Protein AF-0000000074760530 (afdb_homodimer)

InterPro domains:
  IPR005455 Profilin, eukaryotic type [PR00392] (3-12)
  IPR005455 Profilin, eukaryotic type [PR00392] (18-27)
  IPR005455 Profilin, eukaryotic type [PR00392] (36-56)
  IPR005455 Profilin, eukaryotic type [PR00392] (60-74)
  IPR005455 Profilin, eukaryotic type [PR00392] (95-108)
  IPR005455 Profilin, eukaryotic type [PR00392] (108-125)
  IPR005455 Profilin, eukaryotic type [PR01640] (1-12)
  IPR005455 Profilin, eukaryotic type [PR01640] (24-37)
  IPR005455 Profilin, eukaryotic type [PR01640] (48-62)
  IPR005455 Profilin, eukaryotic type [PR01640] (79-94)
  IPR005455 Profilin, eukaryotic type [PR01640] (99-112)
  IPR005455 Profilin, eukaryotic type [PR01640] (112-125)
  IPR005455 Profilin, eukaryotic type [PTHR11604] (1-126)
  IPR005455 Profilin, eukaryotic type [SM00392] (1-126)
  IPR005455 Profilin, eukaryotic type [cd00148] (2-126)
  IPR027310 Profilin conserved site [PS00414] (1-8)
  IPR036140 Profilin superfamily [SSF55770] (2-126)
  IPR048278 Profilin [PF00235] (1-126)

Sequence (252 aa):
MSWQAYVDSNLIGTGKVEKAAIFGLDGSLWATSADFKVAGAEVQKLIAAFKDTSDIAPNGLYLEGKKYVYLRSGDNSIYARLGAAGVTCVKTNQAVLVGHYGEDMQAGDCTVVVESLGDYLRNSGYMSWQAYVDSNLIGTGKVEKAAIFGLDGSLWATSADFKVAGAEVQKLIAAFKDTSDIAPNGLYLEGKKYVYLRSGDNSIYARLGAAGVTCVKTNQAVLVGHYGEDMQAGDCTVVVESLGDYLRNSGY

Radius of gyration: 19.03 Å; Cα contacts (8 Å, |Δi|>4): 551; chains: 2; bounding box: 30×58×42 Å

Foldseek 3Di:
DAPQCCQVCLAVVVVQFPWKFKAWLVQHTRYIDPPFDFDSVLSPVVSVCQVPVVVCQVPARDGPNDGWHWDDDDNFWTWTADALKTWIWGDAPTMIMITIGDNPHDPVSNNCSRVVVRVVVNVVVD/DAPQCCQVCLAVVVVQFPWKFKAWLVQHTRYIDPPFDFDSVLSPVVSVCQVPVVVCQVPARDGPNDGWHWDDDDNFWTWTADALKTWIWGDAPTMIMITIGDNPHDPVSNNCSRVVVRVVVNVVVD

Organism: Mortierella alpina (NCBI:txid64518)

Secondary structure (DSSP, 8-state):
--HHHIIIIIIGGGTS-SEEEEEETTS-EEEE-TT----HHHHHHHHHHTT--TTHHHH-EEETTEEEEEEEE-SSEEEEEETTEEEEEEE-SSEEEEEEE-TTS-HHHHHHHHHHHHHHHHHTT-/--HHHIIIIIIGGGTS-SEEEEEETTS-EEEE-TT----HHHHHHHHHHTT--TTHHHH-EEETTEEEEEEEE-SSEEEEEETTEEEEEEE-SSEEEEEEE-TTS-HHHHHHHHHHHHHHHHHTT-

pLDDT: mean 98.3, std 1.47, range [88.75, 99.0]

Structure (mmCIF, N/CA/C/O backbone):
data_AF-0000000074760530-model_v1
#
loop_
_entity.id
_entity.type
_entity.pdbx_description
1 polymer Profilin
#
loop_
_atom_site.group_PDB
_atom_site.id
_atom_site.type_symbol
_atom_site.label_atom_id
_atom_site.label_alt_id
_atom_site.label_comp_id
_atom_site.label_asym_id
_atom_site.label_entity_id
_atom_site.label_seq_id
_atom_site.pdbx_PDB_ins_code
_atom_site.Cartn_x
_atom_site.Cartn_y
_atom_site.Cartn_z
_atom_site.occupancy
_atom_site.B_iso_or_equiv
_atom_site.auth_seq_id
_atom_site.auth_comp_id
_atom_site.auth_asym_id
_atom_site.auth_atom_id
_atom_site.pdbx_PDB_model_num
ATOM 1 N N . MET A 1 1 ? 13.258 1.978 0.652 1 88.75 1 MET A N 1
ATOM 2 C CA . MET A 1 1 ? 13.094 0.683 1.31 1 88.75 1 MET A CA 1
ATOM 3 C C . MET A 1 1 ? 13.75 -0.426 0.491 1 88.75 1 MET A C 1
ATOM 5 O O . MET A 1 1 ? 13.93 -0.286 -0.72 1 88.75 1 MET A O 1
ATOM 9 N N . SER A 1 2 ? 14.258 -1.471 1.335 1 95.94 2 SER A N 1
ATOM 10 C CA . SER A 1 2 ? 14.727 -2.652 0.619 1 95.94 2 SER A CA 1
ATOM 11 C C . SER A 1 2 ? 13.562 -3.477 0.085 1 95.94 2 SER A C 1
ATOM 13 O O . SER A 1 2 ? 12.422 -3.297 0.514 1 95.94 2 SER A O 1
ATOM 15 N N . TRP A 1 3 ? 13.875 -4.328 -0.894 1 98.62 3 TRP A N 1
ATOM 16 C CA . TRP A 1 3 ? 12.836 -5.211 -1.401 1 98.62 3 TRP A CA 1
ATOM 17 C C . TRP A 1 3 ? 12.281 -6.098 -0.289 1 98.62 3 TRP A C 1
ATOM 19 O O . TRP A 1 3 ? 11.078 -6.371 -0.243 1 98.62 3 TRP A O 1
ATOM 29 N N . GLN A 1 4 ? 13.203 -6.57 0.571 1 98.56 4 GLN A N 1
ATOM 30 C CA . GLN A 1 4 ? 12.766 -7.391 1.696 1 98.56 4 GLN A CA 1
ATOM 31 C C . GLN A 1 4 ? 11.867 -6.598 2.639 1 98.56 4 GLN A C 1
ATOM 33 O O . GLN A 1 4 ? 10.93 -7.148 3.217 1 98.56 4 GLN A O 1
ATOM 38 N N . ALA A 1 5 ? 12.102 -5.316 2.809 1 97.94 5 ALA A N 1
ATOM 39 C CA . ALA A 1 5 ? 11.258 -4.477 3.654 1 97.94 5 ALA A CA 1
ATOM 40 C C . ALA A 1 5 ? 9.852 -4.352 3.072 1 97.94 5 ALA A C 1
ATOM 42 O O . ALA A 1 5 ? 8.867 -4.324 3.812 1 97.94 5 ALA A O 1
ATOM 43 N N . TYR A 1 6 ? 9.781 -4.234 1.718 1 98.62 6 TYR A N 1
ATOM 44 C CA . TYR A 1 6 ? 8.461 -4.199 1.088 1 98.62 6 TYR A CA 1
ATOM 45 C C . TYR A 1 6 ? 7.672 -5.461 1.412 1 98.62 6 TYR A C 1
ATOM 47 O O . TYR A 1 6 ? 6.484 -5.391 1.736 1 98.62 6 TYR A O 1
ATOM 55 N N . VAL A 1 7 ? 8.367 -6.641 1.364 1 98.81 7 VAL A 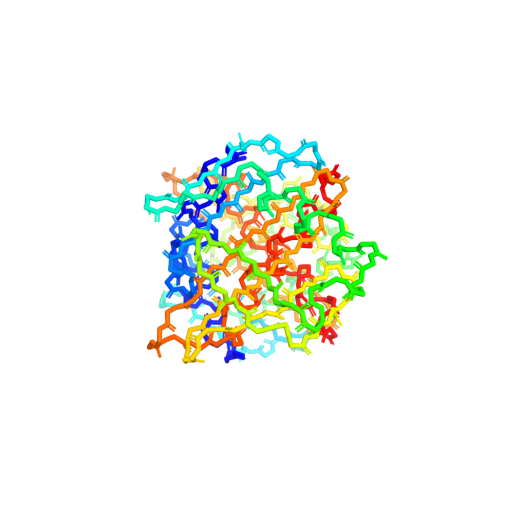N 1
ATOM 56 C CA . VAL A 1 7 ? 7.699 -7.906 1.643 1 98.81 7 VAL A CA 1
ATOM 57 C C . VAL A 1 7 ? 7.305 -7.973 3.117 1 98.81 7 VAL A C 1
ATOM 59 O O . VAL A 1 7 ? 6.152 -8.266 3.447 1 98.81 7 VAL A O 1
ATOM 62 N N . ASP A 1 8 ? 8.195 -7.574 3.984 1 98.5 8 ASP A N 1
ATOM 63 C CA . ASP A 1 8 ? 7.996 -7.777 5.414 1 98.5 8 ASP A CA 1
ATOM 64 C C . ASP A 1 8 ? 6.969 -6.793 5.973 1 98.5 8 ASP A C 1
ATOM 66 O O . ASP A 1 8 ? 6.121 -7.172 6.785 1 98.5 8 ASP A O 1
ATOM 70 N N . SER A 1 9 ? 7.039 -5.555 5.566 1 98.19 9 SER A N 1
ATOM 71 C CA . SER A 1 9 ? 6.234 -4.512 6.188 1 98.19 9 SER A CA 1
ATOM 72 C C . SER A 1 9 ? 4.992 -4.199 5.355 1 98.19 9 SER A C 1
ATOM 74 O O . SER A 1 9 ? 3.871 -4.246 5.863 1 98.19 9 SER A O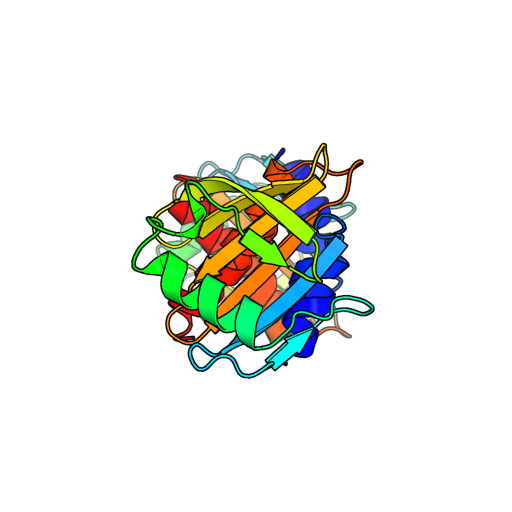 1
ATOM 76 N N . ASN A 1 10 ? 5.141 -3.994 4.098 1 98.62 10 ASN A N 1
ATOM 77 C CA . ASN A 1 10 ? 4.043 -3.502 3.27 1 98.62 10 ASN A CA 1
ATOM 78 C C . ASN A 1 10 ? 3.092 -4.625 2.871 1 98.62 10 ASN A C 1
ATOM 80 O O . ASN A 1 10 ? 1.943 -4.375 2.504 1 98.6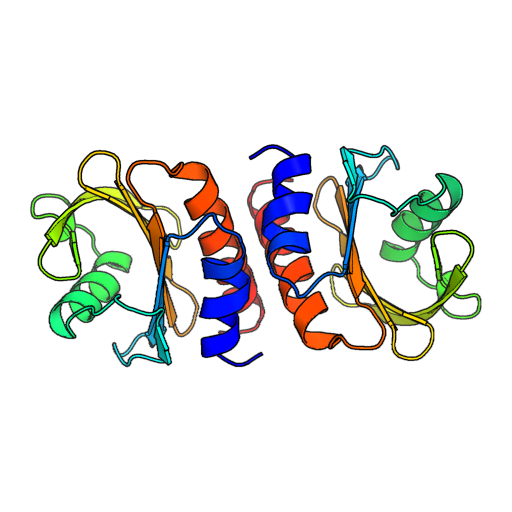2 10 ASN A O 1
ATOM 84 N N . LEU A 1 11 ? 3.598 -5.875 2.949 1 98.88 11 LEU A N 1
ATOM 85 C CA . LEU A 1 11 ? 2.744 -7.004 2.586 1 98.88 11 LEU A CA 1
ATOM 86 C C . LEU A 1 11 ? 2.4 -7.844 3.812 1 98.88 11 LEU A C 1
ATOM 88 O O . LEU A 1 11 ? 1.316 -7.703 4.383 1 98.88 11 LEU A O 1
ATOM 92 N N . ILE A 1 12 ? 3.363 -8.516 4.352 1 98.81 12 ILE A N 1
ATOM 93 C CA . ILE A 1 12 ? 3.141 -9.445 5.449 1 98.81 12 ILE A CA 1
ATOM 94 C C . ILE A 1 12 ? 2.697 -8.68 6.695 1 98.81 12 ILE A C 1
ATOM 96 O O . ILE A 1 12 ? 1.785 -9.109 7.402 1 98.81 12 ILE A O 1
ATOM 100 N N . GLY A 1 13 ? 3.322 -7.555 6.91 1 98.19 13 GLY A N 1
ATOM 101 C CA . GLY A 1 13 ? 3.102 -6.789 8.125 1 98.19 13 GLY A CA 1
ATOM 102 C C . GLY A 1 13 ? 1.679 -6.281 8.266 1 98.19 13 GLY A C 1
ATOM 103 O O . GLY A 1 13 ? 1.22 -5.992 9.367 1 98.19 13 GLY A O 1
ATOM 104 N N . THR A 1 14 ? 0.939 -6.188 7.145 1 98.56 14 THR A N 1
ATOM 105 C CA . THR A 1 14 ? -0.428 -5.68 7.172 1 98.56 14 THR A CA 1
ATOM 106 C C . THR A 1 14 ? -1.354 -6.664 7.883 1 98.56 14 THR A C 1
ATOM 108 O O . THR A 1 14 ? -2.455 -6.297 8.297 1 98.56 14 THR A O 1
ATOM 111 N N . GLY A 1 15 ? -0.992 -7.953 7.871 1 98.38 15 GLY A N 1
ATOM 112 C CA . GLY A 1 15 ? -1.834 -9.016 8.391 1 98.38 15 GLY A CA 1
ATOM 113 C C . GLY A 1 15 ? -2.857 -9.516 7.387 1 98.38 15 GLY A C 1
ATOM 114 O O . GLY A 1 15 ? -3.688 -10.367 7.711 1 98.38 15 GLY A O 1
ATOM 115 N N . LYS A 1 16 ? -2.783 -9.023 6.129 1 98.75 16 LYS A N 1
ATOM 116 C CA . LYS A 1 16 ? -3.764 -9.375 5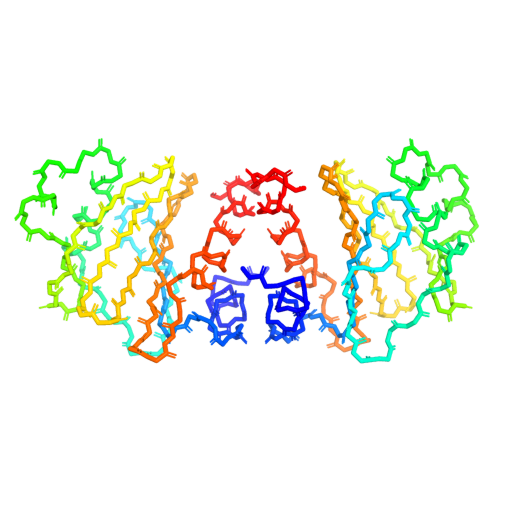.105 1 98.75 16 LYS A CA 1
ATOM 117 C C . LYS A 1 16 ? -3.139 -10.258 4.023 1 98.75 16 LYS A C 1
ATOM 119 O O . LYS A 1 16 ? -3.836 -10.734 3.127 1 98.75 16 LYS A O 1
ATOM 124 N N . VAL A 1 17 ? -1.907 -10.43 4.082 1 98.81 17 VAL A N 1
ATOM 125 C CA . VAL A 1 17 ? -1.142 -11.297 3.195 1 98.81 17 VAL A CA 1
ATOM 126 C C . VAL A 1 17 ? -0.38 -12.336 4.02 1 98.81 17 VAL A C 1
ATOM 128 O O . VAL A 1 17 ? 0.403 -11.977 4.902 1 98.81 17 VAL A O 1
ATOM 131 N N . GLU A 1 18 ? -0.614 -13.57 3.719 1 98.81 18 GLU A N 1
ATOM 132 C CA . GLU A 1 18 ? 0.001 -14.633 4.504 1 98.81 18 GLU A CA 1
ATOM 133 C C . GLU A 1 18 ? 1.425 -14.914 4.031 1 98.81 18 GLU A C 1
ATOM 135 O O . GLU A 1 18 ? 2.32 -15.141 4.848 1 98.81 18 GLU A O 1
ATOM 140 N N . LYS A 1 19 ? 1.688 -15.062 2.719 1 98.81 19 LYS A N 1
ATOM 141 C CA . LYS A 1 19 ? 2.979 -15.25 2.062 1 98.81 19 LYS A CA 1
ATOM 142 C C . LYS A 1 19 ? 3.135 -14.305 0.877 1 98.81 19 LYS A C 1
ATOM 144 O O . LYS A 1 19 ? 2.152 -13.961 0.217 1 98.81 19 LYS A O 1
ATOM 149 N N . ALA A 1 20 ? 4.383 -13.914 0.626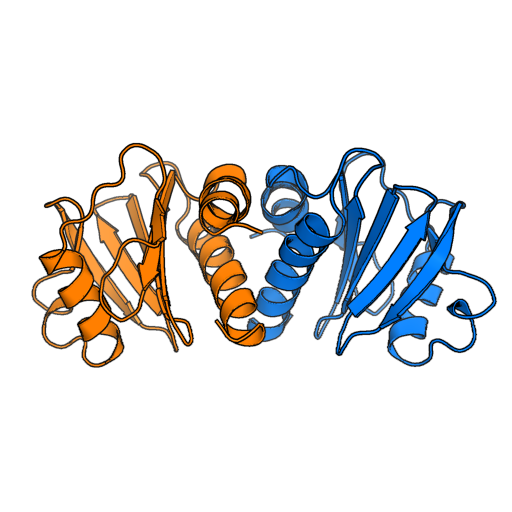 1 98.94 20 ALA A N 1
ATOM 150 C CA . ALA A 1 20 ? 4.57 -12.984 -0.484 1 98.94 20 ALA A CA 1
ATOM 151 C C . ALA A 1 20 ? 5.969 -13.117 -1.082 1 98.94 20 ALA A C 1
ATOM 153 O O . ALA A 1 20 ? 6.898 -13.555 -0.404 1 98.94 20 ALA A O 1
ATOM 154 N N . ALA A 1 21 ? 6.105 -12.727 -2.266 1 98.94 21 ALA A N 1
ATOM 155 C CA . ALA A 1 21 ? 7.391 -12.656 -2.953 1 98.94 21 ALA A CA 1
ATOM 156 C C . ALA A 1 21 ? 7.379 -11.578 -4.031 1 98.94 21 ALA A C 1
ATOM 158 O O . ALA A 1 21 ? 6.32 -11.211 -4.543 1 98.94 21 ALA A O 1
ATOM 159 N N . ILE A 1 22 ? 8.531 -11.117 -4.297 1 98.94 22 ILE A N 1
ATOM 160 C CA . ILE A 1 22 ? 8.766 -10.195 -5.402 1 98.94 22 ILE A CA 1
ATOM 161 C C . ILE A 1 22 ? 9.828 -10.773 -6.336 1 98.94 22 ILE A C 1
ATOM 163 O O . ILE A 1 22 ? 10.914 -11.141 -5.891 1 98.94 22 ILE A O 1
ATOM 167 N N . PHE A 1 23 ? 9.469 -10.844 -7.562 1 98.94 23 PHE A N 1
ATOM 168 C CA . PHE A 1 23 ? 10.375 -11.336 -8.594 1 98.94 23 PHE A CA 1
ATOM 169 C C . PHE A 1 23 ? 10.633 -10.273 -9.648 1 98.94 23 PHE A C 1
ATOM 171 O O . PHE A 1 23 ? 9.734 -9.5 -9.992 1 98.94 23 PHE A O 1
ATOM 178 N N . GLY A 1 24 ? 11.844 -10.266 -10.195 1 98.81 24 GLY A N 1
ATOM 179 C CA . GLY A 1 24 ? 12.047 -9.531 -11.43 1 98.81 24 GLY A CA 1
ATOM 180 C C . GLY A 1 24 ? 11.328 -10.148 -12.617 1 98.81 24 GLY A C 1
ATOM 181 O O . GLY A 1 24 ? 10.945 -11.32 -12.578 1 98.81 24 GLY A O 1
ATOM 182 N N . LEU A 1 25 ? 11.195 -9.352 -13.727 1 98.69 25 LEU A N 1
ATOM 183 C CA . LEU A 1 25 ? 10.508 -9.844 -14.914 1 98.69 25 LEU A CA 1
ATOM 184 C C . LEU A 1 25 ? 11.344 -10.891 -15.633 1 98.69 25 LEU A C 1
ATOM 186 O O . LEU A 1 25 ? 10.844 -11.602 -16.516 1 98.69 25 LEU A O 1
ATOM 190 N N . ASP A 1 26 ? 12.578 -11.062 -15.219 1 98.56 26 ASP A N 1
ATOM 191 C CA . ASP A 1 26 ? 13.422 -12.133 -15.742 1 98.56 26 ASP A CA 1
ATOM 192 C C . ASP A 1 26 ? 13.258 -13.414 -14.922 1 98.56 26 ASP A C 1
ATOM 194 O O . ASP A 1 26 ? 13.906 -14.422 -15.211 1 98.56 26 ASP A O 1
ATOM 198 N N . GLY A 1 27 ? 12.484 -13.367 -13.898 1 98.56 27 GLY A N 1
ATOM 199 C CA . GLY A 1 27 ? 12.203 -14.523 -13.062 1 98.56 27 GLY A CA 1
ATOM 200 C C . GLY A 1 27 ? 13.086 -14.594 -11.828 1 98.56 27 GLY A C 1
ATOM 201 O O . GLY A 1 27 ? 12.914 -15.477 -10.984 1 98.56 27 GLY A O 1
ATOM 202 N N . SER A 1 28 ? 14.055 -13.68 -11.656 1 98.69 28 SER A N 1
ATOM 203 C CA . SER A 1 28 ? 14.945 -13.688 -10.5 1 98.69 28 SER A CA 1
ATOM 204 C C . SER A 1 28 ? 14.203 -13.312 -9.227 1 98.69 28 SER A C 1
ATOM 206 O O . SER A 1 28 ? 13.344 -12.422 -9.242 1 98.69 28 SER A O 1
ATOM 208 N N . LEU A 1 29 ? 14.531 -13.969 -8.109 1 98.69 29 LEU A N 1
ATOM 209 C CA . LEU A 1 29 ? 13.93 -13.664 -6.816 1 98.69 29 LEU A CA 1
ATOM 210 C C . LEU A 1 29 ? 14.586 -12.438 -6.184 1 98.69 29 LEU A C 1
ATOM 212 O O . LEU A 1 29 ? 15.797 -12.414 -5.984 1 98.69 29 LEU A O 1
ATOM 216 N N . TRP A 1 30 ? 13.766 -11.406 -5.945 1 98.81 30 TRP A N 1
ATOM 217 C CA . TRP A 1 30 ? 14.289 -10.195 -5.32 1 98.81 30 TRP A CA 1
ATOM 218 C C . TRP A 1 30 ? 14.07 -10.227 -3.811 1 98.81 30 TRP A C 1
ATOM 220 O O . TRP A 1 30 ? 14.906 -9.742 -3.047 1 98.81 30 TRP A O 1
ATOM 230 N N . ALA A 1 31 ? 12.914 -10.773 -3.314 1 98.88 31 ALA A N 1
ATOM 231 C CA . ALA A 1 31 ? 12.555 -10.891 -1.903 1 98.88 31 ALA A CA 1
ATOM 232 C C . ALA A 1 31 ? 11.422 -11.891 -1.703 1 98.88 31 ALA A C 1
ATOM 234 O O . ALA A 1 31 ? 10.617 -12.117 -2.609 1 98.88 31 ALA A O 1
ATOM 235 N N . THR A 1 32 ? 11.297 -12.484 -0.541 1 98.88 32 THR A N 1
ATOM 236 C CA . THR A 1 32 ? 10.25 -13.461 -0.257 1 98.88 32 THR A CA 1
ATOM 237 C C . THR A 1 32 ? 10.039 -13.602 1.247 1 98.88 32 THR A C 1
ATOM 239 O O . THR A 1 32 ? 10.961 -13.391 2.033 1 98.88 32 THR A O 1
ATOM 242 N N . SER A 1 33 ? 8.797 -13.812 1.653 1 98.69 33 SER A N 1
ATOM 243 C CA . SER A 1 33 ? 8.531 -14.164 3.045 1 98.69 33 SER A CA 1
ATOM 244 C C . SER A 1 33 ? 9.062 -15.562 3.373 1 98.69 33 SER A C 1
ATOM 246 O O . SER A 1 33 ? 9.383 -16.328 2.469 1 98.69 33 SER A O 1
ATOM 248 N N . ALA A 1 34 ? 8.93 -15.812 4.754 1 91.94 34 ALA A N 1
ATOM 249 C CA . ALA A 1 34 ? 9.398 -17.125 5.195 1 91.94 34 ALA A CA 1
ATOM 250 C C . ALA A 1 34 ? 8.484 -18.234 4.699 1 91.94 34 ALA A C 1
ATOM 252 O O . ALA A 1 34 ? 7.266 -18.047 4.609 1 91.94 34 ALA A O 1
ATOM 253 N N . ASP A 1 35 ? 8.789 -19.203 4.008 1 89.12 35 ASP A N 1
ATOM 254 C CA . ASP A 1 35 ? 8.031 -20.406 3.672 1 89.12 35 ASP A CA 1
ATOM 255 C C . ASP A 1 35 ? 7.316 -20.25 2.332 1 89.12 35 ASP A C 1
ATOM 257 O O . ASP A 1 35 ? 6.254 -20.828 2.119 1 89.12 35 ASP A O 1
ATOM 261 N N . PHE A 1 36 ? 7.691 -19.328 1.628 1 98 36 PHE A N 1
ATOM 262 C CA . PHE A 1 36 ? 7.121 -19.172 0.293 1 98 36 PHE A CA 1
ATOM 263 C C . PHE A 1 36 ? 8.164 -19.469 -0.775 1 98 36 PHE A C 1
ATOM 265 O O . PHE A 1 36 ? 8.961 -18.594 -1.133 1 98 36 PHE A O 1
ATOM 272 N N . LYS A 1 37 ? 8.234 -20.656 -1.233 1 97.12 37 LYS A N 1
ATOM 273 C CA . LYS A 1 37 ? 9.227 -21.109 -2.205 1 97.12 37 LYS A CA 1
ATOM 274 C C . LYS A 1 37 ? 8.578 -21.438 -3.545 1 97.12 37 LYS A C 1
ATOM 276 O O . LYS A 1 37 ? 8.07 -22.547 -3.74 1 97.12 37 LYS A O 1
ATOM 281 N N . VAL A 1 38 ? 8.688 -20.562 -4.441 1 98.44 38 VAL A N 1
ATOM 282 C CA . VAL A 1 38 ? 8.133 -20.734 -5.781 1 98.44 38 VAL A CA 1
ATOM 283 C C . VAL A 1 38 ? 9.242 -21.156 -6.746 1 98.44 38 VAL A C 1
ATOM 285 O O . VAL A 1 38 ? 10.281 -20.5 -6.828 1 98.44 38 VAL A O 1
ATOM 288 N N . ALA A 1 39 ? 8.961 -22.219 -7.449 1 98.06 39 ALA A N 1
ATOM 289 C CA . ALA A 1 39 ? 9.961 -22.734 -8.383 1 98.06 39 ALA A CA 1
ATOM 290 C C . ALA A 1 39 ? 10.133 -21.781 -9.57 1 98.06 39 ALA A C 1
ATOM 292 O O . ALA A 1 39 ? 9.18 -21.125 -9.984 1 98.06 39 ALA A O 1
ATOM 293 N N . GLY A 1 40 ? 11.375 -21.766 -10.148 1 98.19 40 GLY A N 1
ATOM 294 C CA . GLY A 1 40 ? 11.68 -20.906 -11.281 1 98.19 40 GLY A CA 1
ATOM 295 C C . GLY A 1 40 ? 10.727 -21.094 -12.445 1 98.19 40 GLY A C 1
ATOM 296 O O . GLY A 1 40 ? 10.273 -20.109 -13.047 1 98.19 40 GLY A O 1
ATOM 297 N N . ALA A 1 41 ? 10.43 -22.312 -12.766 1 98.38 41 ALA A N 1
ATOM 298 C CA . ALA A 1 41 ? 9.531 -22.594 -13.875 1 98.38 41 ALA A CA 1
ATOM 299 C C . ALA A 1 41 ? 8.133 -22.031 -13.609 1 98.38 41 ALA A C 1
ATOM 301 O O . ALA A 1 41 ? 7.453 -21.594 -14.531 1 98.38 41 ALA A O 1
ATOM 302 N N . GLU A 1 42 ? 7.695 -22.078 -12.367 1 98.88 42 GLU A N 1
ATOM 303 C CA . GLU A 1 42 ? 6.398 -21.531 -11.984 1 98.88 42 GLU A CA 1
ATOM 304 C C . GLU A 1 42 ? 6.371 -20.01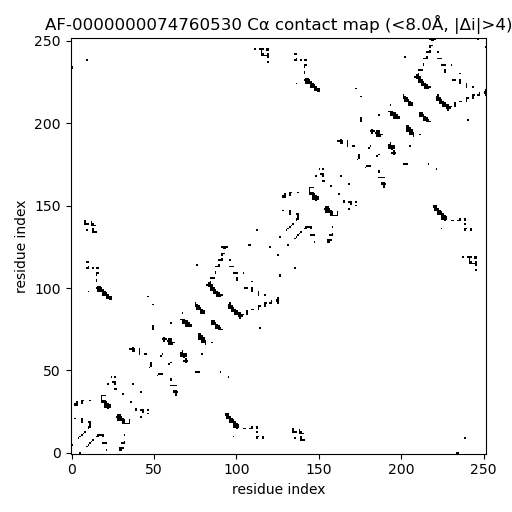6 -12.133 1 98.88 42 GLU A C 1
ATOM 306 O O . GLU A 1 42 ? 5.379 -19.453 -12.602 1 98.88 42 GLU A O 1
ATOM 311 N N . VAL A 1 43 ? 7.473 -19.375 -11.766 1 98.81 43 VAL A N 1
ATOM 312 C CA . VAL A 1 43 ? 7.582 -17.922 -11.891 1 98.81 43 VAL A CA 1
ATOM 313 C C . VAL A 1 43 ? 7.527 -17.531 -13.367 1 98.81 43 VAL A C 1
ATOM 315 O O . VAL A 1 43 ? 6.832 -16.578 -13.734 1 98.81 43 VAL A O 1
ATOM 318 N N . GLN A 1 44 ? 8.203 -18.281 -14.188 1 98.75 44 GLN A N 1
ATOM 319 C CA . GLN A 1 44 ? 8.211 -17.984 -15.617 1 98.75 44 GLN A CA 1
ATOM 320 C C . GLN A 1 44 ? 6.816 -18.125 -16.219 1 98.75 44 GLN A C 1
ATOM 322 O O . GLN A 1 44 ? 6.41 -17.328 -17.062 1 98.75 44 GLN A O 1
ATOM 327 N N . LYS A 1 45 ? 6.133 -19.125 -15.828 1 98.75 45 LYS A N 1
ATOM 328 C CA . LYS A 1 45 ? 4.766 -19.328 -16.312 1 98.75 45 LYS A CA 1
ATOM 329 C C . LYS A 1 45 ? 3.861 -18.172 -15.867 1 98.75 45 LYS A C 1
ATOM 331 O O . LYS A 1 45 ? 3.016 -17.719 -16.641 1 98.75 45 LYS A O 1
ATOM 336 N N . LEU A 1 46 ? 4.008 -17.734 -14.633 1 98.88 46 LEU A N 1
ATOM 337 C CA . LEU A 1 46 ? 3.244 -16.594 -14.133 1 98.88 46 LEU A CA 1
ATOM 338 C C . LEU A 1 46 ? 3.535 -15.344 -14.953 1 98.88 46 LEU A C 1
ATOM 340 O O . LEU A 1 46 ? 2.611 -14.648 -15.383 1 98.88 46 LEU A O 1
ATOM 344 N N . ILE A 1 47 ? 4.809 -15.062 -15.195 1 98.88 47 ILE A N 1
ATOM 345 C CA . ILE A 1 47 ? 5.203 -13.875 -15.953 1 98.88 47 ILE A CA 1
ATOM 346 C C . ILE A 1 47 ? 4.613 -13.945 -17.359 1 98.88 47 ILE A C 1
ATOM 348 O O . ILE A 1 47 ? 4.074 -12.953 -17.859 1 98.88 47 ILE A O 1
ATOM 352 N N . ALA A 1 48 ? 4.625 -15.125 -17.984 1 98.75 48 ALA A N 1
ATOM 353 C CA . ALA A 1 48 ? 4.055 -15.312 -19.312 1 98.75 48 ALA A CA 1
ATOM 354 C C . ALA A 1 48 ? 2.547 -15.094 -19.297 1 98.75 48 ALA A C 1
ATOM 356 O O . ALA A 1 48 ? 1.976 -14.609 -20.281 1 98.75 48 ALA A O 1
ATOM 357 N N . ALA A 1 49 ? 1.878 -15.375 -18.219 1 98.88 49 ALA A N 1
ATOM 358 C CA . ALA A 1 49 ? 0.423 -15.305 -18.094 1 98.88 49 ALA A CA 1
ATOM 359 C C . ALA A 1 49 ? -0.066 -13.859 -18.156 1 98.88 49 ALA A C 1
ATOM 361 O O . ALA A 1 49 ? -1.222 -13.602 -18.5 1 98.88 49 ALA A O 1
ATOM 362 N N . PHE A 1 50 ? 0.78 -12.852 -17.797 1 98.81 50 PHE A N 1
ATOM 363 C CA . PHE A 1 50 ? 0.383 -11.453 -17.875 1 98.81 50 PHE A CA 1
ATOM 364 C C . PHE A 1 50 ? 0.24 -11.008 -19.328 1 98.81 50 PHE A C 1
ATOM 366 O O . PHE A 1 50 ? -0.404 -10 -19.609 1 98.81 50 PHE A O 1
ATOM 373 N N . LYS A 1 51 ? 0.836 -11.766 -20.203 1 98.06 51 LYS A N 1
ATOM 374 C CA . LYS A 1 51 ? 0.721 -11.477 -21.641 1 98.06 51 LYS A CA 1
ATOM 375 C C . LYS A 1 51 ? -0.393 -12.305 -22.281 1 98.06 51 LYS A C 1
ATOM 377 O O . LYS A 1 51 ? -1.108 -11.82 -23.156 1 98.06 51 LYS A O 1
ATOM 382 N N . ASP A 1 52 ? -0.513 -13.547 -21.859 1 98.5 52 ASP A N 1
ATOM 383 C CA . ASP A 1 52 ? -1.432 -14.5 -22.469 1 98.5 52 ASP A CA 1
ATOM 384 C C . ASP A 1 52 ? -1.885 -15.555 -21.453 1 98.5 52 ASP A C 1
ATOM 386 O O . ASP A 1 52 ? -1.074 -16.359 -20.984 1 98.5 52 ASP A O 1
ATOM 390 N N . THR A 1 53 ? -3.215 -15.586 -21.156 1 98.62 53 THR A N 1
ATOM 391 C CA . THR A 1 53 ? -3.734 -16.469 -20.109 1 98.62 53 THR A CA 1
ATOM 392 C C . THR A 1 53 ? -4.223 -17.781 -20.703 1 98.62 53 THR A C 1
ATOM 394 O O . THR A 1 53 ? -4.852 -18.594 -20.016 1 98.62 53 THR A O 1
ATOM 397 N N . SER A 1 54 ? -4 -18.062 -21.938 1 98.5 54 SER A N 1
ATOM 398 C CA . SER A 1 54 ? -4.547 -19.234 -22.625 1 98.5 54 SER A CA 1
ATOM 399 C C . SER A 1 54 ? -4.09 -20.531 -21.969 1 98.5 54 SER A C 1
ATOM 401 O O . SER A 1 54 ? -4.793 -21.547 -22.031 1 98.5 54 SER A O 1
ATOM 403 N N . ASP A 1 55 ? -2.926 -20.516 -21.312 1 98.38 55 ASP A N 1
ATOM 404 C CA . ASP A 1 55 ? -2.416 -21.719 -20.656 1 98.38 55 ASP A CA 1
ATOM 405 C C . ASP A 1 55 ? -3.018 -21.875 -19.266 1 98.38 55 ASP A C 1
ATOM 407 O O . ASP A 1 55 ? -3.592 -22.922 -18.938 1 98.38 55 ASP A O 1
ATOM 411 N N . ILE A 1 56 ? -3.023 -20.812 -18.453 1 98.69 56 ILE A N 1
ATOM 412 C CA . ILE A 1 56 ? -3.402 -20.969 -17.047 1 98.69 56 ILE A CA 1
ATOM 413 C C . ILE A 1 56 ? -4.922 -21.016 -16.938 1 98.69 56 ILE A C 1
ATOM 415 O O . ILE A 1 56 ? -5.457 -21.531 -15.945 1 98.69 56 ILE A O 1
ATOM 419 N N . ALA A 1 57 ? -5.645 -20.484 -17.906 1 98.38 57 ALA A N 1
ATOM 420 C CA . ALA A 1 57 ? -7.102 -20.469 -17.844 1 98.38 57 ALA A CA 1
ATOM 421 C C . ALA A 1 57 ? -7.66 -21.891 -17.734 1 98.38 57 ALA A C 1
ATOM 423 O O . ALA A 1 57 ? -8.43 -22.203 -16.828 1 98.38 57 ALA A O 1
ATOM 424 N N . PRO A 1 58 ? -7.277 -22.828 -18.656 1 98.25 58 PRO A N 1
ATOM 425 C CA . PRO A 1 58 ? -7.797 -24.203 -18.547 1 98.25 58 PRO A CA 1
ATOM 426 C C . PRO A 1 58 ? -6.965 -25.078 -17.609 1 98.25 58 PRO A C 1
ATOM 428 O O . PRO A 1 58 ? -7.477 -26.047 -17.047 1 98.25 58 PRO A O 1
ATOM 431 N N . ASN A 1 59 ? -5.66 -24.719 -17.312 1 98.62 59 ASN A N 1
ATOM 432 C CA . ASN A 1 59 ? -4.754 -25.656 -16.656 1 98.62 59 ASN A CA 1
ATOM 433 C C . ASN A 1 59 ? -4.383 -25.188 -15.258 1 98.62 59 ASN A C 1
ATOM 435 O O . ASN A 1 59 ? -3.746 -25.922 -14.5 1 98.62 59 ASN A O 1
ATOM 439 N N . GLY A 1 60 ? -4.703 -24 -14.906 1 98.88 60 GLY A N 1
ATOM 440 C CA . GLY A 1 60 ? -4.41 -23.453 -13.586 1 98.88 60 GLY A CA 1
ATOM 441 C C . GLY A 1 60 ? -3.031 -22.828 -13.492 1 98.88 60 GLY A C 1
ATOM 442 O O . GLY A 1 60 ? -2.229 -22.938 -14.422 1 98.88 60 GLY A O 1
ATOM 443 N N . LEU A 1 61 ? -2.834 -22.125 -12.422 1 98.88 61 LEU A N 1
ATOM 444 C CA . LEU A 1 61 ? -1.552 -21.547 -12.047 1 98.88 61 LEU A CA 1
ATOM 445 C C . LEU A 1 61 ? -0.89 -22.344 -10.938 1 98.88 61 LEU A C 1
ATOM 447 O O . LEU A 1 61 ? -1.506 -22.609 -9.898 1 98.88 61 LEU A O 1
ATOM 451 N N . TYR A 1 62 ? 0.291 -22.797 -11.133 1 98.88 62 TYR A N 1
ATOM 452 C CA . TYR A 1 62 ? 0.981 -23.562 -10.109 1 98.88 62 TYR A CA 1
ATOM 453 C C . TYR A 1 62 ? 1.935 -22.688 -9.312 1 98.88 62 TYR A C 1
ATOM 455 O O . TYR A 1 62 ? 2.744 -21.953 -9.891 1 98.88 62 TYR A O 1
ATOM 463 N N . LEU A 1 63 ? 1.803 -22.719 -8.047 1 98.69 63 LEU A N 1
ATOM 464 C CA . LEU A 1 63 ? 2.723 -22.125 -7.082 1 98.69 63 LEU A CA 1
ATOM 465 C C . LEU A 1 63 ? 3.037 -23.094 -5.953 1 98.69 63 LEU A C 1
ATOM 467 O O . LEU A 1 63 ? 2.129 -23.688 -5.363 1 98.69 63 LEU A O 1
ATOM 471 N N . GLU A 1 64 ? 4.273 -23.297 -5.668 1 98.12 64 GLU A N 1
ATOM 472 C CA . GLU A 1 64 ? 4.746 -24.234 -4.664 1 98.12 64 GLU A CA 1
ATOM 473 C C . GLU A 1 64 ? 4.188 -25.641 -4.914 1 98.12 64 GLU A C 1
ATOM 475 O O . GLU A 1 64 ? 3.818 -26.344 -3.975 1 98.12 64 GLU A O 1
ATOM 480 N N . GLY A 1 65 ? 4.027 -25.938 -6.156 1 98.19 65 GLY A N 1
ATOM 481 C CA . GLY A 1 65 ? 3.57 -27.25 -6.539 1 98.19 65 GLY A CA 1
ATOM 482 C C . GLY A 1 65 ? 2.07 -27.438 -6.391 1 98.19 65 GLY A C 1
ATOM 483 O O . GLY A 1 65 ? 1.55 -28.531 -6.59 1 98.19 65 GLY A O 1
ATOM 484 N N . LYS A 1 66 ? 1.374 -26.438 -5.988 1 98.5 66 LYS A N 1
ATOM 485 C CA . LYS A 1 66 ? -0.076 -26.484 -5.832 1 98.5 66 LYS A CA 1
ATOM 486 C C . LYS A 1 66 ? -0.78 -25.797 -6.996 1 98.5 66 LYS A C 1
ATOM 488 O O . LYS A 1 66 ? -0.34 -24.75 -7.461 1 98.5 66 LYS A O 1
ATOM 493 N N . LYS A 1 67 ? -1.856 -26.406 -7.379 1 98.88 67 LYS A N 1
ATOM 494 C CA . LYS A 1 67 ? -2.623 -25.859 -8.492 1 98.88 67 LYS A CA 1
ATOM 495 C C . LYS A 1 67 ? -3.668 -24.859 -8 1 98.88 67 LYS A C 1
ATOM 497 O O . LYS A 1 67 ? -4.543 -25.203 -7.207 1 98.88 67 LYS A O 1
ATOM 502 N N . TYR A 1 68 ? -3.619 -23.656 -8.461 1 98.94 68 TYR A N 1
ATOM 503 C CA . TYR A 1 68 ? -4.621 -22.625 -8.234 1 98.94 68 TYR A CA 1
ATOM 504 C C . TYR A 1 68 ? -5.523 -22.453 -9.445 1 98.94 68 TYR A C 1
ATOM 506 O O . TYR A 1 68 ? -5.043 -22.375 -10.578 1 98.94 68 TYR A O 1
ATOM 514 N N . VAL A 1 69 ? -6.766 -22.344 -9.188 1 98.88 69 VAL A N 1
ATOM 515 C CA . VAL A 1 69 ? -7.73 -22.094 -10.25 1 98.88 69 VAL A CA 1
ATOM 516 C C . VAL A 1 69 ? -7.664 -20.625 -10.664 1 98.88 69 VAL A C 1
ATOM 518 O O . VAL A 1 69 ? -7.805 -19.734 -9.82 1 98.88 69 VAL A O 1
ATOM 521 N N . TYR A 1 70 ? -7.438 -20.406 -11.953 1 98.88 70 TYR A N 1
ATOM 522 C CA . TYR A 1 70 ? -7.453 -19.047 -12.5 1 98.88 70 TYR A CA 1
ATOM 523 C C . TYR A 1 70 ? -8.844 -18.438 -12.406 1 98.88 70 TYR A C 1
ATOM 525 O O . TYR A 1 70 ? -9.828 -19.062 -12.82 1 98.88 70 TYR A O 1
ATOM 533 N N . LEU A 1 71 ? -8.938 -17.25 -11.875 1 98.81 71 LEU A N 1
ATOM 534 C CA . LEU A 1 71 ? -10.242 -16.609 -11.75 1 98.81 71 LEU A CA 1
ATOM 535 C C . LEU A 1 71 ? -10.422 -15.539 -12.82 1 98.81 71 LEU A C 1
ATOM 537 O O . LEU A 1 71 ? -11.406 -15.555 -13.57 1 98.81 71 LEU A O 1
ATOM 541 N N . ARG A 1 72 ? -9.508 -14.586 -12.875 1 98.5 72 ARG A N 1
ATOM 542 C CA . ARG A 1 72 ? -9.602 -13.461 -13.797 1 98.5 72 ARG A CA 1
ATOM 543 C C . ARG A 1 72 ? -8.29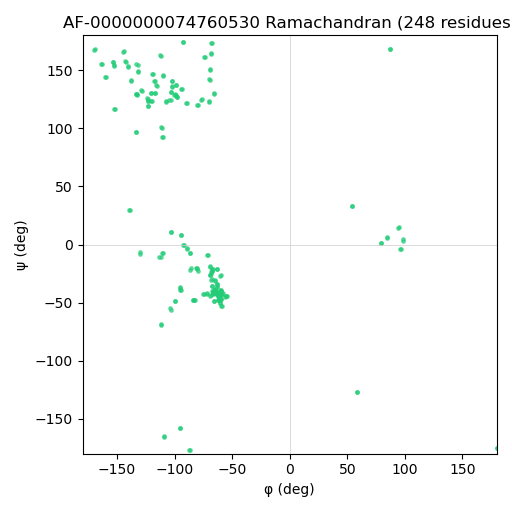7 -12.664 -13.836 1 98.5 72 ARG A C 1
ATOM 545 O O . ARG A 1 72 ? -7.418 -12.875 -12.992 1 98.5 72 ARG A O 1
ATOM 552 N N . SER A 1 73 ? -8.242 -11.781 -14.852 1 98.56 73 SER A N 1
ATOM 553 C CA . SER A 1 73 ? -7.168 -10.797 -14.938 1 98.56 73 SER A CA 1
ATOM 554 C C . SER A 1 73 ? -7.719 -9.375 -14.852 1 98.56 73 SER A C 1
ATOM 556 O O . SER A 1 73 ? -8.828 -9.102 -15.32 1 98.56 73 SER A O 1
ATOM 558 N N . GLY A 1 74 ? -6.965 -8.539 -14.133 1 96.56 74 GLY A N 1
ATOM 559 C CA . GLY A 1 74 ? -7.152 -7.105 -14.281 1 96.56 74 GLY A CA 1
ATOM 560 C C . GLY A 1 74 ? -6.184 -6.477 -15.266 1 96.56 74 GLY A C 1
ATOM 561 O O . GLY A 1 74 ? -5.656 -7.16 -16.156 1 96.56 74 GLY A O 1
ATOM 562 N N . ASP A 1 75 ? -5.945 -5.188 -15.18 1 94.94 75 ASP A N 1
ATOM 563 C CA . ASP A 1 75 ? -5.023 -4.508 -16.094 1 94.94 75 ASP A CA 1
ATOM 564 C C . ASP A 1 75 ? -3.592 -4.992 -15.883 1 94.94 75 ASP A C 1
ATOM 566 O O . ASP A 1 75 ? -2.857 -5.207 -16.844 1 94.94 75 ASP A O 1
ATOM 570 N N . ASN A 1 76 ? -3.248 -5.16 -14.688 1 98.12 76 ASN A N 1
ATOM 571 C CA . ASN A 1 76 ? -1.892 -5.578 -14.352 1 98.12 76 ASN A CA 1
ATOM 572 C C . ASN A 1 76 ? -1.889 -6.621 -13.242 1 98.12 76 ASN A C 1
ATOM 574 O O . ASN A 1 76 ? -0.97 -6.66 -12.422 1 98.12 76 ASN A O 1
ATOM 578 N N . SER A 1 77 ? -3.004 -7.41 -13.211 1 98.81 77 SER A N 1
ATOM 579 C CA . SER A 1 77 ? -3.137 -8.328 -12.086 1 98.81 77 SER A CA 1
ATOM 580 C C . SER A 1 77 ? -3.705 -9.672 -12.531 1 98.81 77 SER A C 1
ATOM 582 O O . SER A 1 77 ? -4.363 -9.758 -13.57 1 98.81 77 SER A O 1
ATOM 584 N N . ILE A 1 78 ? -3.391 -10.688 -11.836 1 98.94 78 ILE A N 1
ATOM 585 C CA . ILE A 1 78 ? -3.955 -12.031 -11.977 1 98.94 78 ILE A CA 1
ATOM 586 C C . ILE A 1 78 ? -4.438 -12.531 -10.617 1 98.94 78 ILE A C 1
ATOM 588 O O . ILE A 1 78 ? -3.75 -12.359 -9.602 1 98.94 78 ILE A O 1
ATOM 592 N N . TYR A 1 79 ? -5.652 -13.062 -10.594 1 98.94 79 TYR A N 1
ATOM 593 C CA . TYR A 1 79 ? -6.258 -13.617 -9.391 1 98.94 79 TYR A CA 1
ATOM 594 C C . TYR A 1 79 ? -6.523 -15.109 -9.547 1 98.94 79 TYR A C 1
ATOM 596 O O . TYR A 1 79 ? -7.047 -15.547 -10.57 1 98.94 79 TYR A O 1
ATOM 604 N N . ALA A 1 80 ? -6.113 -15.875 -8.609 1 98.94 80 ALA A N 1
ATOM 605 C CA . ALA A 1 80 ? -6.312 -17.328 -8.633 1 98.94 80 ALA A CA 1
ATOM 606 C C . ALA A 1 80 ? -6.613 -17.859 -7.238 1 98.94 80 ALA A C 1
ATOM 608 O O . ALA A 1 80 ? -6.297 -17.203 -6.238 1 98.94 80 ALA A O 1
ATOM 609 N N . ARG A 1 81 ? -7.254 -19 -7.121 1 98.75 81 ARG A N 1
ATOM 610 C CA . ARG A 1 81 ? -7.723 -19.516 -5.836 1 98.75 81 ARG A CA 1
ATOM 611 C C . ARG A 1 81 ? -7.332 -20.984 -5.656 1 98.75 81 ARG A C 1
ATOM 613 O O . ARG A 1 81 ? -7.148 -21.703 -6.637 1 98.75 81 ARG A O 1
ATOM 620 N N . LEU A 1 82 ? -7.207 -21.469 -4.5 1 98.75 82 LEU A N 1
ATOM 621 C CA . LEU A 1 82 ? -7.098 -22.844 -4.012 1 98.75 82 LEU A CA 1
ATOM 622 C C . LEU A 1 82 ? -8.023 -23.078 -2.822 1 98.75 82 LEU A C 1
ATOM 624 O O . LEU A 1 82 ? -7.688 -22.719 -1.688 1 98.75 82 LEU A O 1
ATOM 628 N N . GLY A 1 83 ? -9.188 -23.625 -3.078 1 98.31 83 GLY A N 1
ATOM 629 C CA . GLY A 1 83 ? -10.211 -23.641 -2.047 1 98.31 83 GLY A CA 1
ATOM 630 C C . GLY A 1 83 ? -10.586 -22.266 -1.55 1 98.31 83 GLY A C 1
ATOM 631 O O . GLY A 1 83 ? -10.938 -21.391 -2.344 1 98.31 83 GLY A O 1
ATOM 632 N N . ALA A 1 84 ? -10.516 -22.094 -0.216 1 98.5 84 ALA A N 1
ATOM 633 C CA . ALA A 1 84 ? -10.844 -20.812 0.386 1 98.5 84 ALA A CA 1
ATOM 634 C C . ALA A 1 84 ? -9.625 -19.891 0.41 1 98.5 84 ALA A C 1
ATOM 636 O O . ALA A 1 84 ? -9.734 -18.703 0.732 1 98.5 84 ALA A O 1
ATOM 637 N N . ALA A 1 85 ? -8.461 -20.375 0.049 1 98.81 85 ALA A N 1
ATOM 638 C CA . ALA A 1 85 ? -7.238 -19.594 -0.064 1 98.81 85 ALA A CA 1
ATOM 639 C C . ALA A 1 85 ? -7.043 -19.078 -1.489 1 98.81 85 ALA A C 1
ATOM 641 O O . ALA A 1 85 ? -7.844 -19.375 -2.377 1 98.81 85 ALA A O 1
ATOM 642 N N . GLY A 1 86 ? -5.98 -18.219 -1.691 1 98.88 86 GLY A N 1
ATOM 643 C CA . GLY A 1 86 ? -5.723 -17.75 -3.041 1 98.88 86 GLY A CA 1
ATOM 644 C C . GLY A 1 86 ? -4.535 -16.812 -3.123 1 98.88 86 GLY A C 1
ATOM 645 O O . GLY A 1 86 ? -3.766 -16.688 -2.168 1 98.88 86 GLY A O 1
ATOM 646 N N . VAL A 1 87 ? -4.355 -16.266 -4.395 1 98.94 87 VAL A N 1
ATOM 647 C CA . VAL A 1 87 ? -3.225 -15.375 -4.645 1 98.94 87 VAL A CA 1
ATOM 648 C C . VAL A 1 87 ? -3.676 -14.188 -5.492 1 98.94 87 VAL A C 1
ATOM 650 O O . VAL A 1 87 ? -4.555 -14.328 -6.344 1 98.94 87 VAL A O 1
ATOM 653 N N . THR A 1 88 ? -3.143 -13.07 -5.152 1 98.94 88 THR A N 1
ATOM 654 C CA . THR A 1 88 ? -3.133 -11.891 -6.012 1 98.94 88 THR A CA 1
ATOM 655 C C . THR A 1 88 ? -1.734 -11.633 -6.566 1 98.94 88 THR A C 1
ATOM 657 O O . THR A 1 88 ? -0.771 -11.523 -5.805 1 98.94 88 THR A O 1
ATOM 660 N N . CYS A 1 89 ? -1.62 -11.586 -7.824 1 99 89 CYS A N 1
ATOM 661 C CA . CYS A 1 89 ? -0.358 -11.281 -8.484 1 99 89 CYS A CA 1
ATOM 662 C C . CYS A 1 89 ? -0.455 -9.977 -9.266 1 99 89 CYS A C 1
ATOM 664 O O . CYS A 1 89 ? -1.445 -9.734 -9.961 1 99 89 CYS A O 1
ATOM 666 N N . VAL A 1 90 ? 0.562 -9.148 -9.172 1 98.94 90 VAL A N 1
ATOM 667 C CA . VAL A 1 90 ? 0.544 -7.844 -9.812 1 98.94 90 VAL A CA 1
ATOM 668 C C . VAL A 1 90 ? 1.853 -7.621 -10.57 1 98.94 90 VAL A C 1
ATOM 670 O O . VAL A 1 90 ? 2.936 -7.859 -10.031 1 98.94 90 VAL A O 1
ATOM 673 N N . LYS A 1 91 ? 1.739 -7.242 -11.805 1 98.94 91 LYS A N 1
ATOM 674 C CA . LYS A 1 91 ? 2.908 -6.902 -12.609 1 98.94 91 LYS A CA 1
ATOM 675 C C . LYS A 1 91 ? 3.184 -5.402 -12.57 1 98.94 91 LYS A C 1
ATOM 677 O O . LYS A 1 91 ? 2.258 -4.59 -12.656 1 98.94 91 LYS A O 1
ATOM 682 N N . THR A 1 92 ? 4.438 -5.008 -12.367 1 98.81 92 THR A N 1
ATOM 683 C CA . THR A 1 92 ? 4.898 -3.629 -12.469 1 98.81 92 THR A CA 1
ATOM 684 C C . THR A 1 92 ? 5.781 -3.445 -13.703 1 98.81 92 THR A C 1
ATOM 686 O O . THR A 1 92 ? 5.754 -4.266 -14.617 1 98.81 92 THR A O 1
ATOM 689 N N . ASN A 1 93 ? 6.535 -2.305 -13.766 1 98.75 93 ASN A N 1
ATOM 690 C CA . ASN A 1 93 ? 7.406 -2.059 -14.906 1 98.75 93 ASN A CA 1
ATOM 691 C C . ASN A 1 93 ? 8.578 -3.039 -14.945 1 98.75 93 ASN A C 1
ATOM 693 O O . ASN A 1 93 ? 9.062 -3.387 -16.016 1 98.75 93 ASN A O 1
ATOM 697 N N . GLN A 1 94 ? 8.992 -3.475 -13.688 1 98.81 94 GLN A N 1
ATOM 698 C CA . GLN A 1 94 ? 10.227 -4.254 -13.648 1 98.81 94 GLN A CA 1
ATOM 699 C C . GLN A 1 94 ? 10.031 -5.543 -12.859 1 98.81 94 GLN A C 1
ATOM 701 O O . GLN A 1 94 ? 10.93 -6.387 -12.812 1 98.81 94 GLN A O 1
ATOM 706 N N . ALA A 1 95 ? 8.828 -5.719 -12.203 1 98.88 95 ALA A N 1
ATOM 707 C CA . ALA A 1 95 ? 8.703 -6.824 -11.258 1 98.88 95 ALA A CA 1
ATOM 708 C C . ALA A 1 95 ? 7.301 -7.418 -11.297 1 98.88 95 ALA A C 1
ATOM 710 O O . ALA A 1 95 ? 6.395 -6.848 -11.906 1 98.88 95 ALA A O 1
ATOM 711 N N . VAL A 1 96 ? 7.223 -8.578 -10.695 1 98.94 96 VAL A N 1
ATOM 712 C CA . VAL A 1 96 ? 5.949 -9.203 -10.359 1 98.94 96 VAL A CA 1
ATOM 713 C C . VAL A 1 96 ? 5.859 -9.414 -8.852 1 98.94 96 VAL A C 1
ATOM 715 O O . VAL A 1 96 ? 6.805 -9.906 -8.227 1 98.94 96 VAL A O 1
ATOM 718 N N . LEU A 1 97 ? 4.754 -8.992 -8.273 1 98.94 97 LEU A N 1
ATOM 719 C CA . LEU A 1 97 ? 4.43 -9.266 -6.875 1 98.94 97 LEU A CA 1
ATOM 720 C C . LEU A 1 97 ? 3.469 -10.445 -6.758 1 98.94 97 LEU A C 1
ATOM 722 O O . LEU A 1 97 ? 2.506 -10.539 -7.52 1 98.94 97 LEU A O 1
ATOM 726 N N . VAL A 1 98 ? 3.697 -11.336 -5.824 1 99 98 VAL A N 1
ATOM 727 C CA . VAL A 1 98 ? 2.791 -12.43 -5.492 1 99 98 VAL A CA 1
ATOM 728 C C . VAL A 1 98 ? 2.412 -12.352 -4.016 1 99 98 VAL A C 1
ATOM 730 O O . VAL A 1 98 ? 3.283 -12.383 -3.141 1 99 98 VAL A O 1
ATOM 733 N N . GLY A 1 99 ? 1.153 -12.195 -3.705 1 98.94 99 GLY A N 1
ATOM 734 C CA . GLY A 1 99 ? 0.616 -12.25 -2.354 1 98.94 99 GLY A CA 1
ATOM 735 C C . GLY A 1 99 ? -0.416 -13.344 -2.164 1 98.94 99 GLY A C 1
ATOM 736 O O . GLY A 1 99 ? -1.417 -13.391 -2.881 1 98.94 99 GLY A O 1
ATOM 737 N N . HIS A 1 100 ? -0.14 -14.172 -1.229 1 98.94 100 HIS A N 1
ATOM 738 C CA . HIS A 1 100 ? -1.012 -15.289 -0.895 1 98.94 100 HIS A CA 1
ATOM 739 C C . HIS A 1 100 ? -1.812 -15.008 0.372 1 98.94 100 HIS A C 1
ATOM 741 O O . HIS A 1 100 ? -1.268 -14.492 1.354 1 98.94 100 HIS A O 1
ATOM 747 N N . TYR A 1 101 ? -3.152 -15.242 0.328 1 98.88 101 TYR A N 1
ATOM 748 C CA . TYR A 1 101 ? -3.99 -15.219 1.521 1 98.88 101 TYR A CA 1
ATOM 749 C C . TYR A 1 101 ? -4.469 -16.625 1.88 1 98.88 101 TYR A C 1
ATOM 751 O O . TYR A 1 101 ? -4.727 -17.438 0.995 1 98.88 101 TYR A O 1
ATOM 759 N N . GLY A 1 102 ? -4.59 -16.891 3.115 1 98.62 102 GLY A N 1
ATOM 760 C CA . GLY A 1 102 ? -4.992 -18.203 3.609 1 98.62 102 GLY A CA 1
ATOM 761 C C . GLY A 1 102 ? -6.496 -18.375 3.693 1 98.62 102 GLY A C 1
ATOM 762 O O . GLY A 1 102 ? -7.25 -17.484 3.301 1 98.62 102 GLY A O 1
ATOM 763 N N . GLU A 1 103 ? -6.863 -19.531 4.199 1 98.69 103 GLU A N 1
ATOM 764 C CA . GLU A 1 103 ? -8.266 -19.953 4.191 1 98.69 103 GLU A CA 1
ATOM 765 C C . GLU A 1 103 ? -9.102 -19.078 5.117 1 98.69 103 GLU A C 1
ATOM 767 O O . GLU A 1 103 ? -10.312 -18.953 4.93 1 98.69 103 GLU A O 1
ATOM 772 N N . ASP A 1 104 ? -8.5 -18.438 6.074 1 98.44 104 ASP A N 1
ATOM 773 C CA . ASP A 1 104 ? -9.234 -17.641 7.055 1 98.44 104 ASP A CA 1
ATOM 774 C C . ASP A 1 104 ? -9.125 -16.156 6.75 1 98.44 104 ASP A C 1
ATOM 776 O O . ASP A 1 104 ? -9.453 -15.32 7.594 1 98.44 104 ASP A O 1
ATOM 780 N N . MET A 1 105 ? -8.609 -15.828 5.578 1 98.31 105 MET A N 1
ATOM 781 C CA . MET A 1 105 ? -8.406 -14.445 5.164 1 98.31 105 MET A CA 1
ATOM 782 C C . MET A 1 105 ? -9.336 -14.078 4.012 1 98.31 105 MET A C 1
ATOM 784 O O . MET A 1 105 ? -9.922 -14.961 3.379 1 98.31 105 MET A O 1
ATOM 788 N N . GLN A 1 106 ? -9.477 -12.836 3.826 1 98.19 106 GLN A N 1
ATOM 789 C CA . GLN A 1 106 ? -10.359 -12.344 2.775 1 98.19 106 GLN A CA 1
ATOM 790 C C . GLN A 1 106 ? -9.578 -11.969 1.522 1 98.19 106 GLN A C 1
ATOM 792 O O . GLN A 1 106 ? -8.656 -11.148 1.579 1 98.19 106 GLN A O 1
ATOM 797 N N . ALA A 1 107 ? -10.008 -12.484 0.405 1 98.56 107 ALA A N 1
ATOM 798 C CA . ALA A 1 107 ? -9.359 -12.227 -0.881 1 98.56 107 ALA A CA 1
ATOM 799 C C . ALA A 1 107 ? -9.266 -10.734 -1.164 1 98.56 107 ALA A C 1
ATOM 801 O O . ALA A 1 107 ? -8.219 -10.242 -1.6 1 98.56 107 ALA A O 1
ATOM 802 N N . GLY A 1 108 ? -10.383 -10.039 -0.899 1 98.06 108 GLY A N 1
ATOM 803 C CA . GLY A 1 108 ? -10.438 -8.609 -1.179 1 98.06 108 GLY A CA 1
ATOM 804 C C . GLY A 1 108 ? -9.398 -7.812 -0.414 1 98.06 108 GLY A C 1
ATOM 805 O O . GLY A 1 108 ? -8.797 -6.879 -0.954 1 98.06 108 GLY A O 1
ATOM 806 N N . ASP A 1 109 ? -9.133 -8.172 0.875 1 98.44 109 ASP A N 1
ATOM 807 C CA . ASP A 1 109 ? -8.133 -7.488 1.688 1 98.44 109 ASP A CA 1
ATOM 808 C C . ASP A 1 109 ? -6.727 -7.715 1.14 1 98.44 109 ASP A C 1
ATOM 810 O O . ASP A 1 109 ? -5.926 -6.777 1.068 1 98.44 109 ASP A O 1
ATOM 814 N N . CYS A 1 110 ? -6.453 -8.93 0.741 1 98.81 110 CYS A N 1
ATOM 815 C CA . CYS A 1 110 ? -5.16 -9.25 0.149 1 98.81 110 CYS A CA 1
ATOM 816 C C . CYS A 1 110 ? -4.953 -8.484 -1.152 1 98.81 110 CYS A C 1
ATOM 818 O O . CYS A 1 110 ? -3.875 -7.93 -1.384 1 98.81 110 CYS A O 1
ATOM 820 N N . THR A 1 111 ? -6.004 -8.43 -1.955 1 98.56 111 THR A N 1
ATOM 821 C CA . THR A 1 111 ? -5.961 -7.75 -3.244 1 98.56 111 THR A CA 1
ATOM 822 C C . THR A 1 111 ? -5.613 -6.277 -3.064 1 98.56 111 THR A C 1
ATOM 824 O O . THR A 1 111 ? -4.73 -5.754 -3.75 1 98.56 111 THR A O 1
ATOM 827 N N . VAL A 1 112 ? -6.199 -5.652 -2.109 1 98.06 112 VAL A N 1
ATOM 828 C CA . VAL A 1 112 ? -5.961 -4.238 -1.851 1 98.06 112 VAL A CA 1
ATOM 829 C C . VAL A 1 112 ? -4.496 -4.016 -1.49 1 98.06 112 VAL A C 1
ATOM 831 O O . VAL A 1 112 ? -3.848 -3.111 -2.023 1 98.06 112 VAL A O 1
ATOM 834 N N . VAL A 1 113 ? -3.963 -4.836 -0.664 1 98.81 113 VAL A N 1
ATOM 835 C CA . VAL A 1 113 ? -2.596 -4.688 -0.177 1 98.81 113 VAL A CA 1
ATOM 836 C C . VAL A 1 113 ? -1.613 -4.867 -1.332 1 98.81 113 VAL A C 1
ATOM 838 O O . VAL A 1 113 ? -0.728 -4.035 -1.539 1 98.81 113 VAL A O 1
ATOM 841 N N . VAL A 1 114 ? -1.756 -5.867 -2.1 1 98.94 114 VAL A N 1
ATOM 842 C CA . VAL A 1 114 ? -0.799 -6.207 -3.148 1 98.94 114 VAL A CA 1
ATOM 843 C C . VAL A 1 114 ? -0.899 -5.195 -4.285 1 98.94 114 VAL A C 1
ATOM 845 O O . VAL A 1 114 ? 0.12 -4.727 -4.801 1 98.94 114 VAL A O 1
ATOM 848 N N . GLU A 1 115 ? -2.123 -4.809 -4.672 1 98.75 115 GLU A N 1
ATOM 849 C CA . GLU A 1 115 ? -2.297 -3.824 -5.738 1 98.75 115 GLU A CA 1
ATOM 850 C C . GLU A 1 115 ? -1.79 -2.449 -5.309 1 98.75 115 GLU A C 1
ATOM 852 O O . GLU A 1 115 ? -1.229 -1.71 -6.117 1 98.75 115 GLU A O 1
ATOM 857 N N . SER A 1 116 ? -1.978 -2.145 -4.027 1 98.69 116 SER A N 1
ATOM 858 C CA . SER A 1 116 ? -1.476 -0.865 -3.535 1 98.69 116 SER A CA 1
ATOM 859 C C . SER A 1 116 ? 0.036 -0.763 -3.705 1 98.69 116 SER A C 1
ATOM 861 O O . SER A 1 116 ? 0.539 0.216 -4.262 1 98.69 116 SER A O 1
ATOM 863 N N . LEU A 1 117 ? 0.719 -1.747 -3.266 1 98.81 117 LEU A N 1
ATOM 864 C CA . LEU A 1 117 ? 2.172 -1.733 -3.391 1 98.81 117 LEU A CA 1
ATOM 865 C C . LEU A 1 117 ? 2.594 -1.775 -4.855 1 98.81 117 LEU A C 1
ATOM 867 O O . LEU A 1 117 ? 3.527 -1.079 -5.258 1 98.81 117 LEU A O 1
ATOM 871 N N . GLY A 1 118 ? 1.871 -2.553 -5.641 1 98.81 118 GLY A N 1
ATOM 872 C CA . GLY A 1 118 ? 2.152 -2.604 -7.066 1 98.81 118 GLY A CA 1
ATOM 873 C C . GLY A 1 118 ? 2.021 -1.254 -7.746 1 98.81 118 GLY A C 1
ATOM 874 O O . GLY A 1 118 ? 2.879 -0.872 -8.547 1 98.81 118 GLY A O 1
ATOM 875 N N . ASP A 1 119 ? 0.954 -0.561 -7.477 1 98.44 119 ASP A N 1
ATOM 876 C CA . ASP A 1 119 ? 0.721 0.755 -8.062 1 98.44 119 ASP A CA 1
ATOM 877 C C . ASP A 1 119 ? 1.831 1.731 -7.68 1 98.44 119 ASP A C 1
ATOM 879 O O . ASP A 1 119 ? 2.318 2.486 -8.523 1 98.44 119 ASP A O 1
ATOM 883 N N . TYR A 1 120 ? 2.219 1.665 -6.41 1 98.31 120 TYR A N 1
ATOM 884 C CA . TYR A 1 120 ? 3.293 2.531 -5.938 1 98.31 120 TYR A CA 1
ATOM 885 C C . TYR A 1 120 ? 4.594 2.238 -6.672 1 98.31 120 TYR A C 1
ATOM 887 O O . TYR A 1 120 ? 5.266 3.156 -7.152 1 98.31 120 TYR A O 1
ATOM 895 N N . LEU A 1 121 ? 4.953 1.014 -6.777 1 98.5 121 LEU A N 1
ATOM 896 C CA . LEU A 1 121 ? 6.199 0.629 -7.426 1 98.5 121 LEU A CA 1
ATOM 897 C C . LEU A 1 121 ? 6.188 1.008 -8.906 1 98.5 121 LEU A C 1
ATOM 899 O O . LEU A 1 121 ? 7.188 1.5 -9.43 1 98.5 121 LEU A O 1
ATOM 903 N N . ARG A 1 122 ? 5.051 0.793 -9.492 1 98.06 122 ARG A N 1
ATOM 904 C CA . ARG A 1 122 ? 4.926 1.192 -10.891 1 98.06 122 ARG A CA 1
ATOM 905 C C . ARG A 1 122 ? 5.117 2.697 -11.055 1 98.06 122 ARG A C 1
ATOM 907 O O . ARG A 1 122 ? 5.867 3.145 -11.922 1 98.06 122 ARG A O 1
ATOM 914 N N . ASN A 1 123 ? 4.488 3.469 -10.234 1 96.19 123 ASN A N 1
ATOM 915 C CA . ASN A 1 123 ? 4.578 4.922 -10.289 1 96.19 123 ASN A CA 1
ATOM 916 C C . ASN A 1 123 ? 5.973 5.414 -9.914 1 96.19 123 ASN A C 1
ATOM 918 O O . ASN A 1 123 ? 6.363 6.527 -10.273 1 96.19 123 ASN A O 1
ATOM 922 N N . SER A 1 124 ? 6.727 4.625 -9.219 1 95.81 124 SER A N 1
ATOM 923 C CA . SER A 1 124 ? 8.078 4.969 -8.797 1 95.81 124 SER A CA 1
ATOM 924 C C . SER A 1 124 ? 9.109 4.488 -9.812 1 95.81 124 SER A C 1
ATOM 926 O O . SER A 1 124 ? 10.32 4.59 -9.578 1 95.81 124 SER A O 1
ATOM 928 N N . GLY A 1 125 ? 8.609 3.869 -10.828 1 97 125 GLY A N 1
ATOM 929 C CA . GLY A 1 125 ? 9.5 3.512 -11.922 1 97 125 GLY A CA 1
ATOM 930 C C . GLY A 1 125 ? 9.969 2.07 -11.867 1 97 125 GLY A C 1
ATOM 931 O O . GLY A 1 125 ? 10.812 1.654 -12.664 1 97 125 GLY A O 1
ATOM 932 N N . TYR A 1 126 ? 9.406 1.41 -10.898 1 97.12 126 TYR A N 1
ATOM 933 C CA . TYR A 1 126 ? 9.781 0.007 -10.758 1 97.12 126 TYR A CA 1
ATOM 934 C C . TYR A 1 126 ? 8.766 -0.897 -11.445 1 97.12 126 TYR A C 1
ATOM 936 O O . TYR A 1 126 ? 7.559 -0.629 -11.406 1 97.12 126 TYR A O 1
ATOM 944 N N . MET B 1 1 ? -12.641 -3.143 1.587 1 88.75 1 MET B N 1
ATOM 945 C CA . MET B 1 1 ? -12.211 -2.814 2.943 1 88.75 1 MET B CA 1
ATOM 946 C C . MET B 1 1 ? -12.906 -1.553 3.443 1 88.75 1 MET B C 1
ATOM 948 O O . MET B 1 1 ? -13.359 -0.732 2.646 1 88.75 1 MET B O 1
ATOM 952 N N . SER B 1 2 ? -13.102 -1.595 4.852 1 95.88 2 SER B N 1
ATOM 953 C CA . SER B 1 2 ? -13.586 -0.347 5.43 1 95.88 2 SER B CA 1
ATOM 954 C C . SER B 1 2 ? -12.484 0.703 5.492 1 95.88 2 SER B C 1
ATOM 956 O O . SER B 1 2 ? -11.305 0.375 5.375 1 95.88 2 SER B O 1
ATOM 958 N N . TRP B 1 3 ? -12.922 1.955 5.629 1 98.62 3 TRP B N 1
ATOM 959 C CA . TRP B 1 3 ? -11.922 3.01 5.781 1 98.62 3 TRP B CA 1
ATOM 960 C C . TRP B 1 3 ? -11.062 2.771 7.02 1 98.62 3 TRP B C 1
ATOM 962 O O . TRP B 1 3 ? -9.859 3.033 7.008 1 98.62 3 TRP B O 1
ATOM 972 N N . GLN B 1 4 ? -11.734 2.322 8.094 1 98.56 4 GLN B N 1
ATOM 973 C CA . GLN B 1 4 ? -10.992 2.021 9.312 1 98.56 4 GLN B CA 1
ATOM 974 C C . GLN B 1 4 ? -9.992 0.891 9.086 1 98.56 4 GLN B C 1
ATOM 976 O O . GLN B 1 4 ? -8.898 0.893 9.656 1 98.56 4 GLN B O 1
ATOM 981 N N . ALA B 1 5 ? -10.312 -0.069 8.25 1 97.94 5 ALA B N 1
ATOM 982 C CA . ALA B 1 5 ? -9.398 -1.162 7.938 1 97.94 5 ALA B CA 1
ATOM 983 C C . ALA B 1 5 ? -8.164 -0.652 7.195 1 97.94 5 ALA B C 1
ATOM 985 O O . ALA B 1 5 ? -7.051 -1.139 7.414 1 97.94 5 ALA B O 1
ATOM 986 N N . TYR B 1 6 ? -8.391 0.32 6.266 1 98.62 6 TYR B N 1
ATOM 987 C CA . TYR B 1 6 ? -7.25 0.917 5.586 1 98.62 6 TYR B CA 1
ATOM 988 C C . TYR B 1 6 ? -6.285 1.546 6.582 1 98.62 6 TYR B C 1
ATOM 990 O O . TYR B 1 6 ? -5.07 1.372 6.477 1 98.62 6 TYR B O 1
ATOM 998 N N . VAL B 1 7 ? -6.852 2.248 7.613 1 98.81 7 VAL B N 1
ATOM 999 C CA . VAL B 1 7 ? -6.016 2.902 8.617 1 98.81 7 VAL B CA 1
ATOM 1000 C C . VAL B 1 7 ? -5.32 1.85 9.477 1 98.81 7 VAL B C 1
ATOM 1002 O O . VAL B 1 7 ? -4.102 1.894 9.656 1 98.81 7 VAL B O 1
ATOM 1005 N N . ASP B 1 8 ? -6.043 0.849 9.891 1 98.5 8 ASP B N 1
ATOM 1006 C CA . ASP B 1 8 ? -5.531 -0.103 10.875 1 98.5 8 ASP B CA 1
ATOM 1007 C C . ASP B 1 8 ? -4.516 -1.05 10.242 1 98.5 8 ASP B C 1
ATOM 1009 O O . ASP B 1 8 ? -3.484 -1.353 10.844 1 98.5 8 ASP B O 1
ATOM 1013 N N . SER B 1 9 ? -4.797 -1.526 9.055 1 98.19 9 SER B N 1
ATOM 1014 C CA . SER B 1 9 ? -3.988 -2.588 8.461 1 98.19 9 SER B CA 1
ATOM 1015 C C . SER B 1 9 ? -2.99 -2.025 7.457 1 98.19 9 SER B C 1
ATOM 1017 O O . SER B 1 9 ? -1.787 -2.271 7.566 1 98.19 9 SER B O 1
ATOM 1019 N N . ASN B 1 10 ? -3.414 -1.198 6.562 1 98.62 10 ASN B N 1
ATOM 1020 C CA . ASN B 1 10 ? -2.57 -0.771 5.453 1 98.62 10 ASN B CA 1
ATOM 1021 C C . ASN B 1 10 ? -1.613 0.342 5.871 1 98.62 10 ASN B C 1
ATOM 1023 O O . ASN B 1 10 ? -0.596 0.571 5.215 1 98.62 10 ASN B O 1
ATOM 1027 N N . LEU B 1 11 ? -1.963 1.021 6.988 1 98.88 11 LEU B N 1
ATOM 1028 C CA . LEU B 1 11 ? -1.09 2.096 7.449 1 98.88 11 LEU B CA 1
ATOM 1029 C C . LEU B 1 11 ? -0.412 1.72 8.766 1 98.88 11 LEU B C 1
ATOM 1031 O O . LEU B 1 11 ? 0.749 1.305 8.773 1 98.88 11 LEU B O 1
ATOM 1035 N N . ILE B 1 12 ? -1.18 1.641 9.805 1 98.81 12 ILE B N 1
ATOM 1036 C CA . ILE B 1 12 ? -0.637 1.407 11.141 1 98.81 12 ILE B CA 1
ATOM 1037 C C . ILE B 1 12 ? -0.023 0.011 11.211 1 98.81 12 ILE B C 1
ATOM 1039 O O . ILE B 1 12 ? 1.056 -0.172 11.781 1 98.81 12 ILE B O 1
ATOM 1043 N N . GLY B 1 13 ? -0.696 -0.926 10.617 1 98.19 13 GLY B N 1
ATOM 1044 C CA . GLY B 1 13 ? -0.305 -2.324 10.711 1 98.19 13 GLY B CA 1
ATOM 1045 C C . GLY B 1 13 ? 1.055 -2.607 10.102 1 98.19 13 GLY B C 1
ATOM 1046 O O . GLY B 1 13 ? 1.702 -3.596 10.453 1 98.19 13 GLY B O 1
ATOM 1047 N N . THR B 1 14 ? 1.535 -1.733 9.203 1 98.56 14 THR B N 1
ATOM 1048 C CA . THR B 1 14 ? 2.82 -1.939 8.539 1 98.56 14 THR B CA 1
ATOM 1049 C C . THR B 1 14 ? 3.971 -1.771 9.531 1 98.56 14 THR B C 1
ATOM 1051 O O . THR B 1 14 ? 5.09 -2.217 9.266 1 98.56 14 THR B O 1
ATOM 1054 N N . GLY B 1 15 ? 3.732 -0.973 10.586 1 98.31 15 GLY B N 1
ATOM 1055 C CA . GLY B 1 15 ? 4.77 -0.618 11.539 1 98.31 15 GLY B CA 1
ATOM 1056 C C . GLY B 1 15 ? 5.605 0.567 11.102 1 98.31 15 GLY B C 1
ATOM 1057 O O . GLY B 1 15 ? 6.57 0.939 11.773 1 98.31 15 GLY B O 1
ATOM 1058 N N . LYS B 1 16 ? 5.223 1.217 9.977 1 98.75 16 LYS B N 1
ATOM 1059 C CA . LYS B 1 16 ? 5.996 2.322 9.414 1 98.75 16 LYS B CA 1
ATOM 1060 C C . LYS B 1 16 ? 5.254 3.646 9.57 1 98.75 16 LYS B C 1
ATOM 1062 O O . LYS B 1 16 ? 5.793 4.707 9.25 1 98.75 16 LYS B O 1
ATOM 1067 N N . VAL B 1 17 ? 4.086 3.588 10 1 98.81 17 VAL B N 1
ATOM 1068 C CA . VAL B 1 17 ? 3.242 4.742 10.289 1 98.81 17 VAL B CA 1
ATOM 1069 C C . VAL B 1 17 ? 2.777 4.688 11.742 1 98.81 17 VAL B C 1
ATOM 1071 O O . VAL B 1 17 ? 2.164 3.707 12.172 1 98.81 17 VAL B O 1
ATOM 1074 N N . GLU B 1 18 ? 3.07 5.723 12.461 1 98.81 18 GLU B N 1
ATOM 1075 C CA . GLU B 1 18 ? 2.746 5.73 13.883 1 98.81 18 GLU B CA 1
ATOM 1076 C C . GLU B 1 18 ? 1.29 6.125 14.117 1 98.81 18 GLU B C 1
ATOM 1078 O O . GLU B 1 18 ? 0.615 5.555 14.977 1 98.81 18 GLU B O 1
ATOM 1083 N N . LYS B 1 19 ? 0.777 7.203 13.492 1 98.81 19 LYS B N 1
ATOM 1084 C CA . LYS B 1 19 ? -0.598 7.695 13.508 1 98.81 19 LYS B CA 1
ATOM 1085 C C . LYS B 1 19 ? -1.095 7.992 12.094 1 98.81 19 LYS B C 1
ATOM 1087 O O . LYS B 1 19 ? -0.313 8.375 11.227 1 98.81 19 LYS B O 1
ATOM 1092 N N . ALA B 1 20 ? -2.41 7.812 11.906 1 98.94 20 ALA B N 1
ATOM 1093 C CA . ALA B 1 20 ? -2.92 8.062 10.562 1 98.94 20 ALA B CA 1
ATOM 1094 C C . ALA B 1 20 ? -4.391 8.469 10.594 1 98.94 20 ALA B C 1
ATOM 1096 O O . ALA B 1 20 ? -5.109 8.133 11.539 1 98.94 20 ALA B O 1
ATOM 1097 N N . ALA B 1 21 ? -4.82 9.117 9.609 1 98.94 21 ALA B N 1
ATOM 1098 C CA . ALA B 1 21 ? -6.223 9.469 9.414 1 98.94 21 ALA B CA 1
ATOM 1099 C C . ALA B 1 21 ? -6.547 9.617 7.93 1 98.94 21 ALA B C 1
ATOM 1101 O O . ALA B 1 21 ? -5.66 9.891 7.117 1 98.94 21 ALA B O 1
ATOM 1102 N N . ILE B 1 22 ? -7.762 9.406 7.637 1 98.94 22 ILE B N 1
ATOM 1103 C CA . ILE B 1 22 ? -8.32 9.648 6.312 1 98.94 22 ILE B CA 1
ATOM 1104 C C . ILE B 1 22 ? -9.492 10.625 6.414 1 98.94 22 ILE B C 1
ATOM 1106 O O . ILE B 1 22 ? -10.422 10.398 7.195 1 98.94 22 ILE B O 1
ATOM 1110 N N . PHE B 1 23 ? -9.383 11.656 5.66 1 98.94 23 PHE B N 1
ATOM 1111 C CA . PHE B 1 23 ? -10.43 12.672 5.602 1 98.94 23 PHE B CA 1
ATOM 1112 C C . PHE B 1 23 ? -11.008 12.773 4.195 1 98.94 23 PHE B C 1
ATOM 1114 O O . PHE B 1 23 ? -10.281 12.648 3.211 1 98.94 23 PHE B O 1
ATOM 1121 N N . GLY B 1 24 ? -12.305 13.07 4.105 1 98.81 24 GLY B N 1
ATOM 1122 C CA . GLY B 1 24 ? -12.836 13.531 2.832 1 98.81 24 GLY B CA 1
ATOM 1123 C C . GLY B 1 24 ? -12.328 14.906 2.438 1 98.81 24 GLY B C 1
ATOM 1124 O O . GLY B 1 24 ? -11.828 15.656 3.281 1 98.81 24 GLY B O 1
ATOM 1125 N N . LEU B 1 25 ? -12.5 15.258 1.124 1 98.69 25 LEU B N 1
ATOM 1126 C CA . LEU B 1 25 ? -12.039 16.547 0.638 1 98.69 25 LEU B CA 1
ATOM 1127 C C . LEU B 1 25 ? -12.906 17.688 1.186 1 98.69 25 LEU B C 1
ATOM 1129 O O . LEU B 1 25 ? -12.539 18.859 1.093 1 98.69 25 LEU B O 1
ATOM 1133 N N . ASP B 1 26 ? -13.984 17.359 1.829 1 98.56 26 ASP B N 1
ATOM 1134 C CA . ASP B 1 26 ? -14.812 18.344 2.51 1 98.56 26 ASP B CA 1
ATOM 1135 C C . ASP B 1 26 ? -14.359 18.547 3.953 1 98.56 26 ASP B C 1
ATOM 1137 O O . ASP B 1 26 ? -14.945 19.328 4.695 1 98.56 26 ASP B O 1
ATOM 1141 N N . GLY B 1 27 ? -13.391 17.797 4.379 1 98.56 27 GLY B N 1
ATOM 1142 C CA . GLY B 1 27 ? -12.828 17.922 5.715 1 98.56 27 GLY B CA 1
ATOM 1143 C C . GLY B 1 27 ? -13.422 16.938 6.703 1 98.56 27 GLY B C 1
ATOM 1144 O O . GLY B 1 27 ? -12.984 16.875 7.855 1 98.56 27 GLY B O 1
ATOM 1145 N N . SER B 1 28 ? -14.414 16.125 6.316 1 98.69 28 SER B N 1
ATOM 1146 C CA . SER B 1 28 ? -15.031 15.164 7.215 1 98.69 28 SER B CA 1
ATOM 1147 C C . SER B 1 28 ? -14.078 14.016 7.539 1 98.69 28 SER B C 1
ATOM 1149 O O . SER B 1 28 ? -13.336 13.555 6.668 1 98.69 28 SER B O 1
ATOM 1151 N N . LEU B 1 29 ? -14.117 13.547 8.789 1 98.69 29 LEU B N 1
ATOM 1152 C CA . LEU B 1 29 ? -13.289 12.422 9.211 1 98.69 29 LEU B CA 1
ATOM 1153 C C . LEU B 1 29 ? -13.914 11.094 8.797 1 98.69 29 LEU B C 1
ATOM 1155 O O . LEU B 1 29 ? -15.055 10.805 9.148 1 98.69 29 LEU B O 1
ATOM 1159 N N . TRP B 1 30 ? -13.164 10.336 7.977 1 98.81 30 TRP B N 1
ATOM 1160 C CA . TRP B 1 30 ? -13.664 9.039 7.531 1 98.81 30 TRP B CA 1
ATOM 1161 C C . TRP B 1 30 ? -13.133 7.922 8.422 1 98.81 30 TRP B C 1
ATOM 1163 O O . TRP B 1 30 ? -13.836 6.945 8.688 1 98.81 30 TRP B O 1
ATOM 1173 N N . ALA B 1 31 ? -11.852 8.008 8.914 1 98.88 31 ALA B N 1
ATOM 1174 C CA . ALA B 1 31 ? -11.195 7.027 9.773 1 98.88 31 ALA B CA 1
ATOM 1175 C C . ALA B 1 31 ? -9.953 7.621 10.43 1 98.88 31 ALA B C 1
ATOM 1177 O O . ALA B 1 31 ? -9.336 8.539 9.883 1 98.88 31 ALA B O 1
ATOM 1178 N N . THR B 1 32 ? -9.516 7.121 11.547 1 98.88 32 THR B N 1
ATOM 1179 C CA . THR B 1 32 ? -8.336 7.629 12.25 1 98.88 32 THR B CA 1
ATOM 1180 C C . THR B 1 32 ? -7.801 6.586 13.227 1 98.88 32 THR B C 1
ATOM 1182 O O . THR B 1 32 ? -8.555 5.75 13.734 1 98.88 32 THR B O 1
ATOM 1185 N N . SER B 1 33 ? -6.488 6.523 13.375 1 98.69 33 SER B N 1
ATOM 1186 C CA . SER B 1 33 ? -5.902 5.711 14.43 1 98.69 33 SER B CA 1
ATOM 1187 C C . SER B 1 33 ? -6.215 6.293 15.805 1 98.69 33 SER B C 1
ATOM 1189 O O . SER B 1 33 ? -6.641 7.445 15.922 1 98.69 33 SER B O 1
ATOM 1191 N N . ALA B 1 34 ? -5.766 5.426 16.812 1 92 34 ALA B N 1
ATOM 1192 C CA . ALA B 1 34 ? -5.996 5.871 18.188 1 92 34 ALA B CA 1
ATOM 1193 C C . ALA B 1 34 ? -5.098 7.051 18.547 1 92 34 ALA B C 1
ATOM 1195 O O . ALA B 1 34 ? -3.951 7.125 18.094 1 92 34 ALA B O 1
ATOM 1196 N N . ASP B 1 35 ? -5.445 8.156 18.953 1 89.19 35 ASP B N 1
ATOM 1197 C CA . ASP B 1 35 ? -4.66 9.258 19.516 1 89.19 35 ASP B CA 1
ATOM 1198 C C . ASP B 1 35 ? -4.266 10.258 18.422 1 89.19 35 ASP B C 1
ATOM 1200 O O . ASP B 1 35 ? -3.217 10.891 18.516 1 89.19 35 ASP B O 1
ATOM 1204 N N . PHE B 1 36 ? -4.867 10.156 17.359 1 97.81 36 PHE B N 1
ATOM 1205 C CA . PHE B 1 36 ? -4.613 11.148 16.312 1 97.81 36 PHE B CA 1
ATOM 1206 C C . PHE B 1 36 ? -5.824 12.047 16.125 1 97.81 36 PHE B C 1
ATOM 1208 O O . PHE B 1 36 ? -6.754 11.695 15.391 1 97.81 36 PHE B O 1
ATOM 1215 N N . LYS B 1 37 ? -5.883 13.133 16.781 1 97 37 LYS B N 1
ATOM 1216 C CA . LYS B 1 37 ? -7.008 14.07 16.734 1 97 37 LYS B CA 1
ATOM 1217 C C . LYS B 1 37 ? -6.621 15.367 16.047 1 97 37 LYS B C 1
ATOM 1219 O O . LYS B 1 37 ? -6.078 16.281 16.672 1 97 37 LYS B O 1
ATOM 1224 N N . VAL B 1 38 ? -6.98 15.492 14.844 1 98.44 38 VAL B N 1
ATOM 1225 C CA . VAL B 1 38 ? -6.707 16.688 14.047 1 98.44 38 VAL B CA 1
ATOM 1226 C C . VAL B 1 38 ? -7.945 17.578 14.023 1 98.44 38 VAL B C 1
ATOM 1228 O O . VAL B 1 38 ? -9.039 17.125 13.688 1 98.44 38 VAL B O 1
ATOM 1231 N N . ALA B 1 39 ? -7.734 18.812 14.359 1 98.06 39 ALA B N 1
ATOM 1232 C CA . ALA B 1 39 ? -8.852 19.75 14.398 1 98.06 39 ALA B CA 1
ATOM 1233 C C . ALA B 1 39 ? -9.359 20.047 12.992 1 98.06 39 ALA B C 1
ATOM 1235 O O . ALA B 1 39 ? -8.586 20.047 12.031 1 98.06 39 ALA B O 1
ATOM 1236 N N . GLY B 1 40 ? -10.688 20.375 12.875 1 98.19 40 GLY B N 1
ATOM 1237 C CA . GLY B 1 40 ? -11.305 20.672 11.594 1 98.19 40 GLY B CA 1
ATOM 1238 C C . GLY B 1 40 ? -10.602 21.781 10.836 1 98.19 40 GLY B C 1
ATOM 1239 O O . GLY B 1 40 ? -10.391 21.672 9.625 1 98.19 40 GLY B O 1
ATOM 1240 N N . ALA B 1 41 ? -10.258 22.828 11.523 1 98.38 41 ALA B N 1
ATOM 1241 C CA . ALA B 1 41 ? -9.586 23.953 10.883 1 98.38 41 ALA B CA 1
ATOM 1242 C C . ALA B 1 41 ? -8.227 23.531 10.32 1 98.38 41 ALA B C 1
ATOM 1244 O O . ALA B 1 41 ? -7.805 24.016 9.273 1 98.38 41 ALA B O 1
ATOM 1245 N N . GLU B 1 42 ? -7.539 22.641 11.008 1 98.88 42 GLU B N 1
ATOM 1246 C CA . GLU B 1 42 ? -6.254 22.141 10.547 1 98.88 42 GLU B CA 1
ATOM 1247 C C . GLU B 1 42 ? -6.414 21.297 9.281 1 98.88 42 GLU B C 1
ATOM 1249 O O . GLU B 1 42 ? -5.605 21.406 8.359 1 98.88 42 GLU B O 1
ATOM 1254 N N . VAL B 1 43 ? -7.473 20.484 9.242 1 98.81 43 VAL B N 1
ATOM 1255 C CA . VAL B 1 43 ? -7.754 19.656 8.078 1 98.81 43 VAL B CA 1
ATOM 1256 C C . VAL B 1 43 ? -8.047 20.547 6.867 1 98.81 43 VAL B C 1
ATOM 1258 O O . VAL B 1 43 ? -7.543 20.297 5.77 1 98.81 43 VAL B O 1
ATOM 1261 N N . GLN B 1 44 ? -8.797 21.578 7.086 1 98.75 44 GLN B N 1
ATOM 1262 C CA . GLN B 1 44 ? -9.141 22.484 5.996 1 98.75 44 GLN B CA 1
ATOM 1263 C C . GLN B 1 44 ? -7.895 23.188 5.449 1 98.75 44 GLN B C 1
ATOM 1265 O O . GLN B 1 44 ? -7.758 23.375 4.238 1 98.75 44 GLN B O 1
ATOM 1270 N N . LYS B 1 45 ? -7.043 23.578 6.32 1 98.75 45 LYS B N 1
ATOM 1271 C CA . LYS B 1 45 ? -5.801 24.219 5.891 1 98.75 45 LYS B CA 1
ATOM 1272 C C . LYS B 1 45 ? -4.938 23.234 5.09 1 98.75 45 LYS B C 1
ATOM 1274 O O . LYS B 1 45 ? -4.324 23.625 4.09 1 98.75 45 LYS B O 1
ATOM 1279 N N . LEU B 1 46 ? -4.879 22 5.523 1 98.88 46 LEU B N 1
ATOM 1280 C CA . LEU B 1 46 ? -4.145 20.969 4.789 1 98.88 46 LEU B CA 1
ATOM 1281 C C . LEU B 1 46 ? -4.727 20.781 3.391 1 98.88 46 LEU B C 1
ATOM 1283 O O . LEU B 1 46 ? -3.988 20.766 2.404 1 98.88 46 LEU B O 1
ATOM 1287 N N . ILE B 1 47 ? -6.043 20.656 3.297 1 98.88 47 ILE B N 1
ATOM 1288 C CA . ILE B 1 47 ? -6.707 20.453 2.014 1 98.88 47 ILE B CA 1
ATOM 1289 C C . ILE B 1 47 ? -6.422 21.625 1.089 1 98.88 47 ILE B C 1
ATOM 1291 O O . ILE B 1 47 ? -6.102 21.438 -0.088 1 98.88 47 ILE B O 1
ATOM 1295 N N . ALA B 1 48 ? -6.438 22.844 1.618 1 98.75 48 ALA B N 1
ATOM 1296 C CA . ALA B 1 48 ? -6.148 24.047 0.835 1 98.75 48 ALA B CA 1
ATOM 1297 C C . ALA B 1 48 ? -4.699 24.047 0.355 1 98.75 48 ALA B C 1
ATOM 1299 O O . ALA B 1 48 ? -4.402 24.547 -0.732 1 98.75 48 ALA B O 1
ATOM 1300 N N . ALA B 1 49 ? -3.793 23.469 1.094 1 98.88 49 ALA B N 1
ATOM 1301 C CA . ALA B 1 49 ? -2.361 23.484 0.804 1 98.88 49 ALA B CA 1
ATOM 1302 C C . ALA B 1 49 ? -2.041 22.656 -0.438 1 98.88 49 ALA B C 1
ATOM 1304 O O . ALA B 1 49 ? -1.017 22.875 -1.089 1 98.88 49 ALA B O 1
ATOM 1305 N N . PHE B 1 50 ? -2.898 21.656 -0.826 1 98.81 50 PHE B N 1
ATOM 1306 C CA . PHE B 1 50 ? -2.672 20.875 -2.033 1 98.81 50 PHE B CA 1
ATOM 1307 C C . PHE B 1 50 ? -2.885 21.719 -3.279 1 98.81 50 PHE B C 1
ATOM 1309 O O . PHE B 1 50 ? -2.422 21.359 -4.367 1 98.81 50 PHE B O 1
ATOM 1316 N N . LYS B 1 51 ? -3.582 22.812 -3.107 1 98.06 51 LYS B N 1
ATOM 1317 C CA . LYS B 1 51 ? -3.797 23.75 -4.211 1 98.06 51 LYS B CA 1
ATOM 1318 C C . LYS B 1 51 ? -2.762 24.875 -4.199 1 98.06 51 LYS B C 1
ATOM 1320 O O . LYS B 1 51 ? -2.299 25.312 -5.254 1 98.06 51 LYS B O 1
ATOM 1325 N N . ASP B 1 52 ? -2.418 25.344 -3.006 1 98.44 52 ASP B N 1
ATOM 1326 C CA . ASP B 1 52 ? -1.554 26.516 -2.838 1 98.44 52 ASP B CA 1
ATOM 1327 C C . ASP B 1 52 ? -0.798 26.453 -1.513 1 98.44 52 ASP B C 1
ATOM 1329 O O . ASP B 1 52 ? -1.407 26.516 -0.442 1 98.44 52 ASP B O 1
ATOM 1333 N N . THR B 1 53 ? 0.562 26.375 -1.561 1 98.62 53 THR B N 1
ATOM 1334 C CA . THR B 1 53 ? 1.374 26.188 -0.362 1 98.62 53 THR B CA 1
ATOM 1335 C C . THR B 1 53 ? 1.854 27.531 0.181 1 98.62 53 THR B C 1
ATOM 1337 O O . THR B 1 53 ? 2.691 27.578 1.085 1 98.62 53 THR B O 1
ATOM 1340 N N . SER B 1 54 ? 1.405 28.625 -0.32 1 98.5 54 SER B N 1
ATOM 1341 C CA . SER B 1 54 ? 1.911 29.938 0.036 1 98.5 54 SER B CA 1
ATOM 1342 C C . SER B 1 54 ? 1.737 30.219 1.525 1 98.5 54 SER B C 1
ATOM 1344 O O . SER B 1 54 ? 2.502 30.984 2.113 1 98.5 54 SER B O 1
ATOM 1346 N N . ASP B 1 55 ? 0.747 29.594 2.168 1 98.38 55 ASP B N 1
ATOM 1347 C CA . ASP B 1 55 ? 0.516 29.797 3.594 1 98.38 55 ASP B CA 1
ATOM 1348 C C . ASP B 1 55 ? 1.412 28.891 4.43 1 98.38 55 ASP B C 1
ATOM 1350 O O . ASP B 1 55 ? 2.152 29.359 5.297 1 98.38 55 ASP B O 1
ATOM 1354 N N . ILE B 1 56 ? 1.474 27.578 4.098 1 98.69 56 ILE B N 1
ATOM 1355 C CA . ILE B 1 56 ? 2.152 26.656 4.988 1 98.69 56 ILE B CA 1
ATOM 1356 C C . ILE B 1 56 ? 3.662 26.734 4.777 1 98.69 56 ILE B C 1
ATOM 1358 O O . ILE B 1 56 ? 4.441 26.359 5.652 1 98.69 56 ILE B O 1
ATOM 1362 N N . ALA B 1 57 ? 4.094 27.219 3.631 1 98.38 57 ALA B N 1
ATOM 1363 C CA . ALA B 1 57 ? 5.523 27.312 3.354 1 98.38 57 ALA B CA 1
ATOM 1364 C C . ALA B 1 57 ? 6.227 28.188 4.387 1 98.38 57 ALA B C 1
ATOM 1366 O O . ALA B 1 57 ? 7.199 27.766 5.012 1 98.38 57 ALA B O 1
ATOM 1367 N N . PRO B 1 58 ? 5.754 29.438 4.633 1 98.25 58 PRO B N 1
ATOM 1368 C CA . PRO B 1 58 ? 6.418 30.281 5.637 1 98.25 58 PRO B CA 1
ATOM 1369 C C . PRO B 1 58 ? 5.891 30.031 7.051 1 98.25 58 PRO B C 1
ATOM 1371 O O . PRO B 1 58 ? 6.605 30.266 8.031 1 98.25 58 PRO B O 1
ATOM 1374 N N . ASN B 1 59 ? 4.652 29.469 7.238 1 98.62 59 ASN B N 1
ATOM 1375 C CA . ASN B 1 59 ? 4.008 29.453 8.547 1 98.62 59 ASN B CA 1
ATOM 1376 C C . ASN B 1 59 ? 3.898 28.047 9.109 1 98.62 59 ASN B C 1
ATOM 1378 O O . ASN B 1 59 ? 3.52 27.859 10.266 1 98.62 59 ASN B O 1
ATOM 1382 N N . GLY B 1 60 ? 4.16 27.047 8.336 1 98.88 60 GLY B N 1
ATOM 1383 C CA . GLY B 1 60 ? 4.102 25.656 8.773 1 98.88 60 GLY B CA 1
ATOM 1384 C C . GLY B 1 60 ? 2.721 25.047 8.641 1 98.88 60 GLY B C 1
ATOM 1385 O O . GLY B 1 60 ? 1.751 25.75 8.344 1 98.88 60 GLY B O 1
ATOM 1386 N N . LEU B 1 61 ? 2.686 23.766 8.797 1 98.88 61 LEU B N 1
ATOM 1387 C CA . LEU B 1 61 ? 1.46 22.984 8.836 1 98.88 61 LEU B CA 1
ATOM 1388 C C . LEU B 1 61 ? 1.131 22.562 10.273 1 98.88 61 LEU B C 1
ATOM 1390 O O . LEU B 1 61 ? 1.974 21.984 10.961 1 98.88 61 LEU B O 1
ATOM 1394 N N . TYR B 1 62 ? -0.011 22.875 10.734 1 98.88 62 TYR B N 1
ATOM 1395 C CA . TYR B 1 62 ? -0.387 22.516 12.094 1 98.88 62 TYR B CA 1
ATOM 1396 C C . TYR B 1 62 ? -1.234 21.25 12.102 1 98.88 62 TYR B C 1
ATOM 1398 O O . TYR B 1 62 ? -2.217 21.141 11.359 1 98.88 62 TYR B O 1
ATOM 1406 N N . LEU B 1 63 ? -0.837 20.312 12.867 1 98.69 63 LEU B N 1
ATOM 1407 C CA . LEU B 1 63 ? -1.588 19.094 13.18 1 98.69 63 LEU B CA 1
ATOM 1408 C C . LEU B 1 63 ? -1.56 18.812 14.68 1 98.69 63 LEU B C 1
ATOM 1410 O O . LEU B 1 63 ? -0.493 18.828 15.297 1 98.69 63 LEU B O 1
ATOM 1414 N N . GLU B 1 64 ? -2.684 18.594 15.258 1 98.12 64 GLU B N 1
ATOM 1415 C CA . GLU B 1 64 ? -2.834 18.375 16.703 1 98.12 64 GLU B CA 1
ATOM 1416 C C . GLU B 1 64 ? -2.207 19.516 17.5 1 98.12 64 GLU B C 1
ATOM 1418 O O . GLU B 1 64 ? -1.578 19.281 18.531 1 98.12 64 GLU B O 1
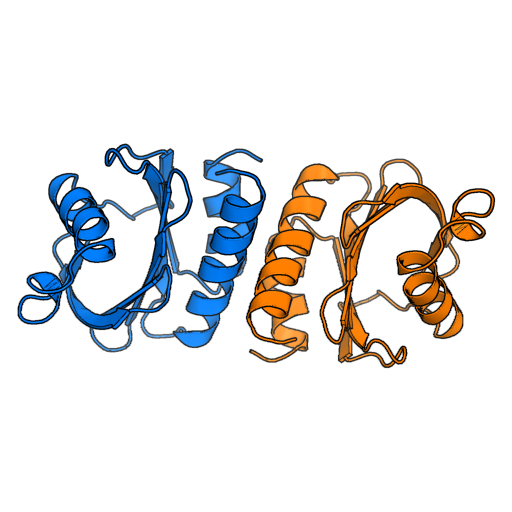ATOM 1423 N N . GLY B 1 65 ? -2.281 20.672 16.953 1 98.19 65 GLY B N 1
ATOM 1424 C CA . GLY B 1 65 ? -1.785 21.859 17.641 1 98.19 65 GLY B CA 1
ATOM 1425 C C . GLY B 1 65 ? -0.278 22 17.547 1 98.19 65 GLY B C 1
ATOM 1426 O O . GLY B 1 65 ? 0.297 22.906 18.156 1 98.19 65 GLY B O 1
ATOM 1427 N N . LYS B 1 66 ? 0.381 21.125 16.875 1 98.5 66 LYS B N 1
ATOM 1428 C CA . LYS B 1 66 ? 1.83 21.172 16.703 1 98.5 66 LYS B CA 1
ATOM 1429 C C . LYS B 1 66 ? 2.203 21.703 15.32 1 98.5 66 LYS B C 1
ATOM 1431 O O . LYS B 1 66 ? 1.574 21.359 14.32 1 98.5 66 LYS B O 1
ATOM 1436 N N . LYS B 1 67 ? 3.23 22.484 15.32 1 98.88 67 LYS B N 1
ATOM 1437 C CA . LYS B 1 67 ? 3.688 23.078 14.062 1 98.88 67 LYS B CA 1
ATOM 1438 C C . LYS B 1 67 ? 4.707 22.172 13.375 1 98.88 67 LYS B C 1
ATOM 1440 O O . LYS B 1 67 ? 5.758 21.875 13.945 1 98.88 67 LYS B O 1
ATOM 1445 N N . TYR B 1 68 ? 4.441 21.766 12.195 1 98.94 68 TYR B N 1
ATOM 1446 C CA . TYR B 1 68 ? 5.359 21.031 11.328 1 98.94 68 TYR B CA 1
ATOM 1447 C C . TYR B 1 68 ? 5.965 21.953 10.273 1 98.94 68 TYR B C 1
ATOM 1449 O O . TYR B 1 68 ? 5.254 22.719 9.633 1 98.94 68 TYR B O 1
ATOM 1457 N N . VAL B 1 69 ? 7.219 21.812 10.102 1 98.88 69 VAL B N 1
ATOM 1458 C CA . VAL B 1 69 ? 7.91 22.562 9.055 1 98.88 69 VAL B CA 1
ATOM 1459 C C . VAL B 1 69 ? 7.609 21.938 7.695 1 98.88 69 VAL B C 1
ATOM 1461 O O . VAL B 1 69 ? 7.832 20.75 7.488 1 98.88 69 VAL B O 1
ATOM 1464 N N . TYR B 1 70 ? 7.105 22.781 6.785 1 98.88 70 TYR B N 1
ATOM 1465 C CA . TYR B 1 70 ? 6.867 22.344 5.414 1 98.88 70 TYR B CA 1
ATOM 1466 C C . TYR B 1 70 ? 8.18 22.016 4.711 1 98.88 70 TYR B C 1
ATOM 1468 O O . TYR B 1 70 ? 9.109 22.828 4.723 1 98.88 70 TYR B O 1
ATOM 1476 N N . LEU B 1 71 ? 8.258 20.875 4.094 1 98.81 71 LEU B N 1
ATOM 1477 C CA . LEU B 1 71 ? 9.484 20.516 3.396 1 98.81 71 LEU B CA 1
ATOM 1478 C C . LEU B 1 71 ? 9.328 20.672 1.889 1 98.81 71 LEU B C 1
ATOM 1480 O O . LEU B 1 71 ? 10.125 21.359 1.245 1 98.81 71 LEU B O 1
ATOM 1484 N N . ARG B 1 72 ? 8.312 20.016 1.324 1 98.5 72 ARG B N 1
ATOM 1485 C CA . ARG B 1 72 ? 8.094 20.016 -0.12 1 98.5 72 ARG B CA 1
ATOM 1486 C C . ARG B 1 72 ? 6.746 19.406 -0.474 1 98.5 72 ARG B C 1
ATOM 1488 O O . ARG B 1 72 ? 6.086 18.812 0.379 1 98.5 72 ARG B O 1
ATOM 1495 N N . SER B 1 73 ? 6.395 19.625 -1.761 1 98.56 73 SER B N 1
ATOM 1496 C CA . SER B 1 73 ? 5.234 18.953 -2.344 1 98.56 73 SER B CA 1
ATOM 1497 C C . SER B 1 73 ? 5.645 18.047 -3.502 1 98.56 73 SER B C 1
ATOM 1499 O O . SER B 1 73 ? 6.586 18.359 -4.23 1 98.56 73 SER B O 1
ATOM 1501 N N . GLY B 1 74 ? 4.977 16.891 -3.547 1 96.5 74 GLY B N 1
ATOM 1502 C CA . GLY B 1 74 ? 4.977 16.125 -4.777 1 96.5 74 GLY B CA 1
ATOM 1503 C C . GLY B 1 74 ? 3.77 16.391 -5.656 1 96.5 74 GLY B C 1
ATOM 1504 O O . GLY B 1 74 ? 3.154 17.453 -5.562 1 96.5 74 GLY B O 1
ATOM 1505 N N . ASP B 1 75 ? 3.426 15.484 -6.535 1 94.88 75 ASP B N 1
ATOM 1506 C CA . ASP B 1 75 ? 2.273 15.664 -7.414 1 94.88 75 ASP B CA 1
ATOM 1507 C C . ASP B 1 75 ? 0.97 15.672 -6.621 1 94.88 75 ASP B C 1
ATOM 1509 O O . ASP B 1 75 ? 0.078 16.484 -6.883 1 94.88 75 ASP B O 1
ATOM 1513 N N . ASN B 1 76 ? 0.893 14.836 -5.691 1 98.19 76 ASN B N 1
ATOM 1514 C CA . ASN B 1 76 ? -0.312 14.703 -4.879 1 98.19 76 ASN B CA 1
ATOM 1515 C C . ASN B 1 76 ? 0.026 14.5 -3.406 1 98.19 76 ASN B C 1
ATOM 1517 O O . ASN B 1 76 ? -0.689 13.789 -2.693 1 98.19 76 ASN B O 1
ATOM 1521 N N . SER B 1 77 ? 1.184 15.086 -3.02 1 98.81 77 SER B N 1
ATOM 1522 C CA . SER B 1 77 ? 1.644 14.812 -1.661 1 98.81 77 SER B CA 1
ATOM 1523 C C . SER B 1 77 ? 2.24 16.062 -1.02 1 98.81 77 SER B C 1
ATOM 1525 O O . SER B 1 77 ? 2.666 16.984 -1.72 1 98.81 77 SER B O 1
ATOM 1527 N N . ILE B 1 78 ? 2.197 16.141 0.255 1 98.94 78 ILE B N 1
ATOM 1528 C CA . ILE B 1 78 ? 2.855 17.156 1.079 1 98.94 78 ILE B CA 1
ATOM 1529 C C . ILE B 1 78 ? 3.66 16.469 2.184 1 98.94 78 ILE B C 1
ATOM 1531 O O . ILE B 1 78 ? 3.186 15.523 2.814 1 98.94 78 ILE B O 1
ATOM 1535 N N . TYR B 1 79 ? 4.895 16.906 2.35 1 98.94 79 TYR B N 1
ATOM 1536 C CA . TYR B 1 79 ? 5.797 16.391 3.375 1 98.94 79 TYR B CA 1
ATOM 1537 C C . TYR B 1 79 ? 6.172 17.484 4.371 1 98.94 79 TYR B C 1
ATOM 1539 O O . TYR B 1 79 ? 6.508 18.594 3.977 1 98.94 79 TYR B O 1
ATOM 1547 N N . ALA B 1 80 ? 6.055 17.203 5.605 1 98.94 80 ALA B N 1
ATOM 1548 C CA . ALA B 1 80 ? 6.387 18.156 6.66 1 98.94 80 ALA B CA 1
ATOM 1549 C C . ALA B 1 80 ? 7.027 17.453 7.852 1 98.94 80 ALA B C 1
ATOM 1551 O O . ALA B 1 80 ? 6.867 16.234 8.023 1 98.94 80 ALA B O 1
ATOM 1552 N N . ARG B 1 81 ? 7.785 18.141 8.688 1 98.75 81 ARG B N 1
ATOM 1553 C CA . ARG B 1 81 ? 8.562 17.531 9.758 1 98.75 81 ARG B CA 1
ATOM 1554 C C . ARG B 1 81 ? 8.375 18.281 11.07 1 98.75 81 ARG B C 1
ATOM 1556 O O . ARG B 1 81 ? 8.062 19.469 11.07 1 98.75 81 ARG B O 1
ATOM 1563 N N . LEU B 1 82 ? 8.547 17.703 12.164 1 98.75 82 LEU B N 1
ATOM 1564 C CA . LEU B 1 82 ? 8.688 18.188 13.531 1 98.75 82 LEU B CA 1
ATOM 1565 C C . LEU B 1 82 ? 9.859 17.516 14.234 1 98.75 82 LEU B C 1
ATOM 1567 O O . LEU B 1 82 ? 9.734 16.391 14.719 1 98.75 82 LEU B O 1
ATOM 1571 N N . GLY B 1 83 ? 10.984 18.172 14.242 1 98.31 83 GLY B N 1
ATOM 1572 C CA . GLY B 1 83 ? 12.203 17.5 14.672 1 98.31 83 GLY B CA 1
ATOM 1573 C C . GLY B 1 83 ? 12.531 16.281 13.844 1 98.31 83 GLY B C 1
ATOM 1574 O O . GLY B 1 83 ? 12.617 16.359 12.609 1 98.31 83 GLY B O 1
ATOM 1575 N N . ALA B 1 84 ? 12.727 15.148 14.531 1 98.56 84 ALA B N 1
ATOM 1576 C CA . ALA B 1 84 ? 13.039 13.906 13.844 1 98.56 84 ALA B CA 1
ATOM 1577 C C . ALA B 1 84 ? 11.766 13.18 13.406 1 98.56 84 ALA B C 1
ATOM 1579 O O . ALA B 1 84 ? 11.828 12.195 12.664 1 98.56 84 ALA B O 1
ATOM 1580 N N . ALA B 1 85 ? 10.617 13.648 13.812 1 98.81 85 ALA B N 1
ATOM 1581 C CA . ALA B 1 85 ? 9.32 13.117 13.391 1 98.81 85 ALA B CA 1
ATOM 1582 C C . ALA B 1 85 ? 8.781 13.867 12.18 1 98.81 85 ALA B C 1
ATOM 1584 O O . ALA B 1 85 ? 9.398 14.82 11.711 1 98.81 85 ALA B O 1
ATOM 1585 N N . GLY B 1 86 ? 7.621 13.375 11.625 1 98.88 86 GLY B N 1
ATOM 1586 C CA . GLY B 1 86 ? 7.035 14.078 10.5 1 98.88 86 GLY B CA 1
ATOM 1587 C C . GLY B 1 86 ? 5.766 13.43 9.977 1 98.88 86 GLY B C 1
ATOM 1588 O O . GLY B 1 86 ? 5.211 12.539 10.625 1 98.88 86 GLY B O 1
ATOM 1589 N N . VAL B 1 87 ? 5.273 14.047 8.828 1 98.94 87 VAL B N 1
ATOM 1590 C CA . VAL B 1 87 ? 4.031 13.562 8.234 1 98.94 87 VAL B CA 1
ATOM 1591 C C . VAL B 1 87 ? 4.168 13.516 6.719 1 98.94 87 VAL B C 1
ATOM 1593 O O . VAL B 1 87 ? 4.852 14.344 6.121 1 98.94 87 VAL B O 1
ATOM 1596 N N . THR B 1 88 ? 3.602 12.492 6.176 1 98.94 88 THR B N 1
ATOM 1597 C CA . THR B 1 88 ? 3.293 12.398 4.754 1 98.94 88 THR B CA 1
ATOM 1598 C C . THR B 1 88 ? 1.791 12.523 4.516 1 98.94 88 THR B C 1
ATOM 1600 O O . THR B 1 88 ? 1.004 11.766 5.09 1 98.94 88 THR B O 1
ATOM 1603 N N . CYS B 1 89 ? 1.404 13.445 3.742 1 99 89 CYS B N 1
ATOM 1604 C CA . CYS B 1 89 ? 0.007 13.641 3.369 1 99 89 CYS B CA 1
ATOM 1605 C C . CYS B 1 89 ? -0.194 13.414 1.875 1 99 89 CYS B C 1
ATOM 1607 O O . CYS B 1 89 ? 0.602 13.891 1.062 1 99 89 CYS B O 1
ATOM 1609 N N . VAL B 1 90 ? -1.242 12.719 1.509 1 98.94 90 VAL B N 1
ATOM 1610 C CA . VAL B 1 90 ? -1.492 12.383 0.11 1 98.94 90 VAL B CA 1
ATOM 1611 C C . VAL B 1 90 ? -2.947 12.688 -0.242 1 98.94 90 VAL B C 1
ATOM 1613 O O . VAL B 1 90 ? -3.861 12.32 0.496 1 98.94 90 VAL B O 1
ATOM 1616 N N . LYS B 1 91 ? -3.125 13.414 -1.301 1 98.94 91 LYS B N 1
ATOM 1617 C CA . LYS B 1 91 ? -4.465 13.695 -1.806 1 98.94 91 LYS B CA 1
ATOM 1618 C C . LYS B 1 91 ? -4.879 12.688 -2.871 1 98.94 91 LYS B C 1
ATOM 1620 O O . LYS B 1 91 ? -4.078 12.336 -3.744 1 98.94 91 LYS B O 1
ATOM 1625 N N . THR B 1 92 ? -6.098 12.148 -2.799 1 98.81 92 THR B N 1
ATOM 1626 C CA . THR B 1 92 ? -6.707 11.312 -3.824 1 98.81 92 THR B CA 1
ATOM 1627 C C . THR B 1 92 ? -7.844 12.055 -4.523 1 98.81 92 THR B C 1
ATOM 1629 O O . THR B 1 92 ? -7.934 13.281 -4.441 1 98.81 92 THR B O 1
ATOM 1632 N N . ASN B 1 93 ? -8.695 11.312 -5.289 1 98.75 93 ASN B N 1
ATOM 1633 C CA . ASN B 1 93 ? -9.805 11.953 -5.988 1 98.75 93 ASN B CA 1
ATOM 1634 C C . ASN B 1 93 ? -10.852 12.477 -5.012 1 98.75 93 ASN B C 1
ATOM 1636 O O . ASN B 1 93 ? -11.516 13.477 -5.285 1 98.75 93 ASN B O 1
ATOM 1640 N N . GLN B 1 94 ? -10.961 11.758 -3.818 1 98.81 94 GLN B N 1
ATOM 1641 C CA . GLN B 1 94 ? -12.07 12.086 -2.936 1 98.81 94 GLN B CA 1
ATOM 1642 C C . GLN B 1 94 ? -11.594 12.32 -1.507 1 98.81 94 GLN B C 1
ATOM 1644 O O . GLN B 1 94 ? -12.367 12.734 -0.645 1 98.81 94 GLN B O 1
ATOM 1649 N N . ALA B 1 95 ? -10.266 12.031 -1.224 1 98.88 95 ALA B N 1
ATOM 1650 C CA . ALA B 1 95 ? -9.836 12.023 0.172 1 98.88 95 ALA B CA 1
ATOM 1651 C C . ALA B 1 95 ? -8.414 12.57 0.309 1 98.88 95 ALA B C 1
ATOM 1653 O O . ALA B 1 95 ? -7.719 12.766 -0.691 1 98.88 95 ALA B O 1
ATOM 1654 N N . VAL B 1 96 ? -8.086 12.844 1.548 1 98.94 96 VAL B N 1
ATOM 1655 C CA . VAL B 1 96 ? -6.715 13.109 1.965 1 98.94 96 VAL B CA 1
ATOM 1656 C C . VAL B 1 96 ? -6.285 12.094 3.021 1 98.94 96 VAL B C 1
ATOM 1658 O O . VAL B 1 96 ? -7.023 11.836 3.975 1 98.94 96 VAL B O 1
ATOM 1661 N N . LEU B 1 97 ? -5.141 11.492 2.812 1 98.94 97 LEU B N 1
ATOM 1662 C CA . LEU B 1 97 ? -4.504 10.625 3.801 1 98.94 97 LEU B CA 1
ATOM 1663 C C . LEU B 1 97 ? -3.426 11.383 4.57 1 98.94 97 LEU B C 1
ATOM 1665 O O . LEU B 1 97 ? -2.641 12.125 3.98 1 98.94 97 LEU B O 1
ATOM 1669 N N . VAL B 1 98 ? -3.354 11.211 5.871 1 99 98 VAL B N 1
ATOM 1670 C CA . VAL B 1 98 ? -2.291 11.734 6.723 1 99 98 VAL B CA 1
ATOM 1671 C C . VAL B 1 98 ? -1.618 10.594 7.48 1 99 98 VAL B C 1
ATOM 1673 O O . VAL B 1 98 ? -2.277 9.859 8.211 1 99 98 VAL B O 1
ATOM 1676 N N . GLY B 1 99 ? -0.354 10.391 7.289 1 98.94 99 GLY B N 1
ATOM 1677 C CA . GLY B 1 99 ? 0.457 9.438 8.031 1 98.94 99 GLY B CA 1
ATOM 1678 C C . GLY B 1 99 ? 1.611 10.086 8.773 1 98.94 99 GLY B C 1
ATOM 1679 O O . GLY B 1 99 ? 2.439 10.766 8.164 1 98.94 99 GLY B O 1
ATOM 1680 N N . HIS B 1 100 ? 1.625 9.867 10.023 1 98.94 100 HIS B N 1
ATOM 1681 C CA . HIS B 1 100 ? 2.658 10.398 10.906 1 98.94 100 HIS B CA 1
ATOM 1682 C C . HIS B 1 100 ? 3.674 9.328 11.281 1 98.94 100 HIS B C 1
ATOM 1684 O O . HIS B 1 100 ? 3.299 8.195 11.594 1 98.94 100 HIS B O 1
ATOM 1690 N N . TYR B 1 101 ? 4.988 9.648 11.156 1 98.88 101 TYR B N 1
ATOM 1691 C CA . TYR B 1 101 ? 6.051 8.805 11.688 1 98.88 101 TYR B CA 1
ATOM 1692 C C . TYR B 1 101 ? 6.734 9.469 12.883 1 98.88 101 TYR B C 1
ATOM 1694 O O . TYR B 1 101 ? 6.883 10.688 12.922 1 98.88 101 TYR B O 1
ATOM 1702 N N . GLY B 1 102 ? 7.156 8.695 13.812 1 98.62 102 GLY B N 1
ATOM 1703 C CA . GLY B 1 102 ? 7.785 9.188 15.031 1 98.62 102 GLY B CA 1
ATOM 1704 C C . GLY B 1 102 ? 9.281 9.383 14.891 1 98.62 102 GLY B C 1
ATOM 1705 O O . GLY B 1 102 ? 9.844 9.203 13.812 1 98.62 102 GLY B O 1
ATOM 1706 N N . GLU B 1 103 ? 9.859 9.758 16.016 1 98.69 103 GLU B N 1
ATOM 1707 C CA . GLU B 1 103 ? 11.266 10.172 16.047 1 98.69 103 GLU B CA 1
ATOM 1708 C C . GLU B 1 103 ? 12.188 8.992 15.75 1 98.69 103 GLU B C 1
ATOM 1710 O O . GLU B 1 103 ? 13.312 9.188 15.281 1 98.69 103 GLU B O 1
ATOM 1715 N N . ASP B 1 104 ? 11.734 7.805 15.953 1 98.44 104 ASP B N 1
ATOM 1716 C CA . ASP B 1 104 ? 12.578 6.625 15.781 1 98.44 104 ASP B CA 1
ATOM 1717 C C . ASP B 1 104 ? 12.258 5.906 14.477 1 98.44 104 ASP B C 1
ATOM 1719 O O . ASP B 1 104 ? 12.672 4.762 14.266 1 98.44 104 ASP B O 1
ATOM 1723 N N . MET B 1 105 ? 11.477 6.547 13.633 1 98.31 105 MET B N 1
ATOM 1724 C CA . MET B 1 105 ? 11.055 5.969 12.359 1 98.31 105 MET B CA 1
ATOM 1725 C C . MET B 1 105 ? 11.672 6.719 11.188 1 98.31 105 MET B C 1
ATOM 1727 O O . MET B 1 105 ? 12.203 7.82 11.359 1 98.31 105 MET B O 1
ATOM 1731 N N . GLN B 1 106 ? 11.633 6.094 10.086 1 98.19 106 GLN B N 1
ATOM 1732 C CA . GLN B 1 106 ? 12.227 6.684 8.891 1 98.19 106 GLN B CA 1
ATOM 1733 C C . GLN B 1 106 ? 11.164 7.328 8.008 1 98.19 106 GLN B C 1
ATOM 1735 O O . GLN B 1 106 ? 10.203 6.668 7.605 1 98.19 106 GLN B O 1
ATOM 1740 N N . ALA B 1 107 ? 11.391 8.539 7.633 1 98.5 107 ALA B N 1
ATOM 1741 C CA . ALA B 1 107 ? 10.469 9.305 6.797 1 98.5 107 ALA B CA 1
ATOM 1742 C C . ALA B 1 107 ? 10.172 8.562 5.496 1 98.5 107 ALA B C 1
ATOM 1744 O O . ALA B 1 107 ? 9.016 8.477 5.07 1 98.5 107 ALA B O 1
ATOM 1745 N N . GLY B 1 108 ? 11.242 8.039 4.887 1 98.06 108 GLY B N 1
ATOM 1746 C CA . GLY B 1 108 ? 11.094 7.352 3.611 1 98.06 108 GLY B CA 1
ATOM 1747 C C . GLY B 1 108 ? 10.164 6.156 3.68 1 98.06 108 GLY B C 1
ATOM 1748 O O . GLY B 1 108 ? 9.367 5.926 2.764 1 98.06 108 GLY B O 1
ATOM 1749 N N . ASP B 1 109 ? 10.211 5.367 4.785 1 98.44 109 ASP B N 1
ATOM 1750 C CA . ASP B 1 109 ? 9.344 4.207 4.961 1 98.44 109 ASP B CA 1
ATOM 1751 C C . ASP B 1 109 ? 7.883 4.629 5.098 1 98.44 109 ASP B C 1
ATOM 1753 O O . ASP B 1 109 ? 6.996 4.016 4.504 1 98.44 109 ASP B O 1
ATOM 1757 N N . CYS B 1 110 ? 7.652 5.676 5.859 1 98.81 110 CYS B N 1
ATOM 1758 C CA . CYS B 1 110 ? 6.305 6.203 6.02 1 98.81 110 CYS B CA 1
ATOM 1759 C C . CYS B 1 110 ? 5.746 6.695 4.691 1 98.81 110 CYS B C 1
ATOM 1761 O O . CYS B 1 110 ? 4.594 6.414 4.352 1 98.81 110 CYS B O 1
ATOM 1763 N N . THR B 1 111 ? 6.598 7.375 3.934 1 98.56 111 THR B N 1
ATOM 1764 C CA . THR B 1 111 ? 6.215 7.93 2.639 1 98.56 111 THR B CA 1
ATOM 1765 C C . THR B 1 111 ? 5.766 6.82 1.69 1 98.56 111 THR B C 1
ATOM 1767 O O . THR B 1 111 ? 4.711 6.926 1.061 1 98.56 111 THR B O 1
ATOM 1770 N N . VAL B 1 112 ? 6.473 5.75 1.668 1 98.12 112 VAL B N 1
ATOM 1771 C CA . VAL B 1 112 ? 6.152 4.633 0.789 1 98.12 112 VAL B CA 1
ATOM 1772 C C . VAL B 1 112 ? 4.781 4.066 1.149 1 98.12 112 VAL B C 1
ATOM 1774 O O . VAL B 1 112 ? 3.945 3.84 0.271 1 98.12 112 VAL B O 1
ATOM 1777 N N . VAL B 1 113 ? 4.516 3.895 2.395 1 98.81 113 VAL B N 1
ATOM 1778 C CA . VAL B 1 113 ? 3.275 3.291 2.863 1 98.81 113 VAL B CA 1
ATOM 1779 C C . VAL B 1 113 ? 2.096 4.191 2.512 1 98.81 113 VAL B C 1
ATOM 1781 O O . VAL B 1 113 ? 1.105 3.734 1.934 1 98.81 113 VAL B O 1
ATOM 1784 N N . VAL B 1 114 ? 2.168 5.434 2.783 1 98.94 114 VAL B N 1
ATOM 1785 C CA . VAL B 1 114 ? 1.052 6.355 2.607 1 98.94 114 VAL B CA 1
ATOM 1786 C C . VAL B 1 114 ? 0.809 6.598 1.12 1 98.94 114 VAL B C 1
ATOM 1788 O O . VAL B 1 114 ? -0.337 6.598 0.664 1 98.94 114 VAL B O 1
ATOM 1791 N N . GLU B 1 115 ? 1.886 6.758 0.326 1 98.75 115 GLU B N 1
ATOM 1792 C CA . GLU B 1 115 ? 1.733 6.969 -1.11 1 98.75 115 GLU B CA 1
ATOM 1793 C C . GLU B 1 115 ? 1.192 5.719 -1.797 1 98.75 115 GLU B C 1
ATOM 1795 O O . GLU B 1 115 ? 0.404 5.812 -2.74 1 98.75 115 GLU B O 1
ATOM 1800 N N . SER B 1 116 ? 1.612 4.562 -1.294 1 98.69 116 SER B N 1
ATOM 1801 C CA . SER B 1 116 ? 1.097 3.324 -1.866 1 98.69 116 SER B CA 1
ATOM 1802 C C . SER B 1 116 ? -0.42 3.242 -1.729 1 98.69 116 SER B C 1
ATOM 1804 O O . SER B 1 116 ? -1.125 3.002 -2.711 1 98.69 116 SER B O 1
ATOM 1806 N N . LEU B 1 117 ? -0.898 3.461 -0.563 1 98.81 117 LEU B N 1
ATOM 1807 C CA . LEU B 1 117 ? -2.34 3.406 -0.342 1 98.81 117 LEU B CA 1
ATOM 1808 C C . LEU B 1 117 ? -3.049 4.516 -1.111 1 98.81 117 LEU B C 1
ATOM 1810 O O . LEU B 1 117 ? -4.113 4.293 -1.69 1 98.81 117 LEU B O 1
ATOM 1814 N N . GLY B 1 118 ? -2.426 5.688 -1.145 1 98.81 118 GLY B N 1
ATOM 1815 C CA . GLY B 1 118 ? -2.99 6.785 -1.91 1 98.81 118 GLY B CA 1
ATOM 1816 C C . GLY B 1 118 ? -3.145 6.469 -3.385 1 98.81 118 GLY B C 1
ATOM 1817 O O . GLY B 1 118 ? -4.188 6.754 -3.98 1 98.81 118 GLY B O 1
ATOM 1818 N N . ASP B 1 119 ? -2.119 5.922 -3.988 1 98.44 119 ASP B N 1
ATOM 1819 C CA . ASP B 1 119 ? -2.15 5.559 -5.402 1 98.44 119 ASP B CA 1
ATOM 1820 C C . ASP B 1 119 ? -3.25 4.539 -5.684 1 98.44 119 ASP B C 1
ATOM 1822 O O . ASP B 1 119 ? -3.977 4.66 -6.672 1 98.44 119 ASP B O 1
ATOM 1826 N N . TYR B 1 120 ? -3.357 3.57 -4.777 1 98.31 120 TYR B N 1
ATOM 1827 C CA . TYR B 1 120 ? -4.391 2.551 -4.93 1 98.31 120 TYR B CA 1
ATOM 1828 C C . TYR B 1 120 ? -5.781 3.174 -4.879 1 98.31 120 TYR B C 1
ATOM 1830 O O . TYR B 1 120 ? -6.625 2.891 -5.73 1 98.31 120 TYR B O 1
ATOM 1838 N N . LEU B 1 121 ? -6.027 3.994 -3.932 1 98.44 121 LEU B N 1
ATOM 1839 C CA . LEU B 1 121 ? -7.34 4.609 -3.766 1 98.44 121 LEU B CA 1
ATOM 1840 C C . LEU B 1 121 ? -7.672 5.508 -4.953 1 98.44 121 LEU B C 1
ATOM 1842 O O . LEU B 1 121 ? -8.805 5.504 -5.441 1 98.44 121 LEU B O 1
ATOM 1846 N N . ARG B 1 122 ? -6.672 6.211 -5.387 1 98.06 122 ARG B N 1
ATOM 1847 C CA . ARG B 1 122 ? -6.887 7.043 -6.566 1 98.06 122 ARG B CA 1
ATOM 1848 C C . ARG B 1 122 ? -7.262 6.191 -7.773 1 98.06 122 ARG B C 1
ATOM 1850 O O . ARG B 1 122 ? -8.211 6.508 -8.492 1 98.06 122 ARG B O 1
ATOM 1857 N N . ASN B 1 123 ? -6.543 5.129 -8.008 1 96.25 123 ASN B N 1
ATOM 1858 C CA . ASN B 1 123 ? -6.789 4.242 -9.133 1 96.25 123 ASN B CA 1
ATOM 1859 C C . ASN B 1 123 ? -8.117 3.506 -8.992 1 96.25 123 ASN B C 1
ATOM 1861 O O . ASN B 1 123 ? -8.688 3.041 -9.984 1 96.25 123 ASN B O 1
ATOM 1865 N N . SER B 1 124 ? -8.633 3.4 -7.809 1 95.81 124 SER B N 1
ATOM 1866 C CA . SER B 1 124 ? -9.898 2.729 -7.535 1 95.81 124 SER B CA 1
ATOM 1867 C C . SER B 1 124 ? -11.062 3.713 -7.559 1 95.81 124 SER B C 1
ATOM 1869 O O . SER B 1 124 ? -12.195 3.35 -7.234 1 95.81 124 SER B O 1
ATOM 1871 N N . GLY B 1 125 ? -10.711 4.949 -7.809 1 97 125 GLY B N 1
ATOM 1872 C CA . GLY B 1 125 ? -11.766 5.93 -8.008 1 97 125 GLY B CA 1
ATOM 1873 C C . GLY B 1 125 ? -12.062 6.754 -6.773 1 97 125 GLY B C 1
ATOM 1874 O O . GLY B 1 125 ? -13.008 7.551 -6.758 1 97 125 GLY B O 1
ATOM 1875 N N . TYR B 1 126 ? -11.258 6.469 -5.777 1 97.06 126 TYR B N 1
ATOM 1876 C CA . TYR B 1 126 ? -11.445 7.223 -4.543 1 97.06 126 TYR B CA 1
ATOM 1877 C C . TYR B 1 126 ? -10.508 8.422 -4.484 1 97.06 126 TYR B C 1
ATOM 1879 O O . TYR B 1 126 ? -9.359 8.344 -4.938 1 97.06 126 TYR B O 1
#

Nearest PDB structures (foldseek):
  1f2k-assembly2_B  TM=9.736E-01  e=1.626E-17  Acanthamoeba castellanii
  1acf-assembly1_A  TM=9.725E-01  e=8.337E-17  Acanthamoeba castellanii
  1prq-assembly1_A  TM=9.738E-01  e=2.067E-16  Acanthamoeba castellanii
  3dav-assembly2_B  TM=9.542E-01  e=6.937E-16  Schizosaccharomyces pombe
  1ypr-assembly2_B  TM=9.546E-01  e=7.370E-16  Saccharomyces cerevisiae

Solvent-accessible surface area (backbone atoms only — not comparable to full-atom values): 12849 Å² total; per-residue (Å²): 129,54,61,52,48,46,40,50,24,61,35,40,33,30,72,41,24,72,34,32,37,33,26,34,76,86,46,47,81,66,30,57,38,87,91,50,67,66,49,64,70,40,44,46,51,53,61,48,37,80,80,50,48,80,60,32,60,85,70,27,44,51,52,64,88,38,72,19,46,51,72,52,71,62,95,46,35,43,36,31,30,47,86,68,20,34,37,37,32,29,55,40,79,48,31,35,40,41,33,27,29,44,66,90,46,56,68,68,54,26,40,51,44,47,46,10,50,35,44,31,37,36,77,70,71,44,129,54,61,52,47,46,38,50,24,61,35,40,34,29,72,41,25,72,34,31,36,34,25,35,77,86,46,48,81,67,28,57,39,87,91,51,67,64,48,64,70,39,44,46,52,52,62,49,37,80,78,48,48,79,60,31,60,84,70,27,44,53,54,64,87,39,72,20,46,53,72,51,70,61,97,49,34,43,36,32,30,46,86,68,19,34,37,36,32,31,54,42,78,47,32,35,40,41,31,28,30,45,65,90,46,53,69,69,51,27,41,50,43,47,46,10,50,35,46,33,36,35,76,71,71,43